Protein AF-A0A7K2MSI0-F1 (afdb_monomer)

Secondary structure (DSSP, 8-state):
-HHHHHHHHHHHHHHTTS----TTEEEEEEEEETTEEEEEEEEETTT--EEEEE-S-EEE-----GGGSSSBSS-TT--THHHHHHHHTT--EE-TT-EEEEEEEPPP--TT-SSPPBPPGGGGGT-EEEEESSTT--S-GGGS-GGGEE-HHHHH-TTTGGGS-HHHHHHHHHHHIIIII--SGGG--EEEE-HHHHHHH-HHHHHHHHHHHHHHHHHHHS--TTTSPEEEEEEEEEE--EE-B-TTSBBSSTTEEE-GGGB-SSSTTSPPTTHHHHHHHIIIIIIHHHHHHHHHHHS---

Solvent-accessible surface area (backbone atoms only — not comparable to full-atom values): 16508 Å² total; per-residue (Å²): 111,67,69,58,51,52,50,52,53,50,52,50,36,38,75,70,68,78,43,88,82,71,76,67,54,45,68,73,39,65,37,67,56,97,71,24,33,40,28,34,33,31,30,35,72,86,79,66,51,74,50,75,49,76,38,83,61,40,74,42,70,60,40,26,48,47,62,81,42,83,62,14,47,52,58,89,81,33,46,42,56,58,60,50,38,38,35,77,73,65,28,45,72,31,55,84,84,29,60,42,44,39,38,44,17,45,44,84,88,62,90,85,62,79,48,38,52,75,48,68,74,75,48,38,78,61,26,48,51,34,33,51,67,54,64,72,66,80,69,60,74,95,74,57,54,76,92,47,48,35,45,54,44,42,70,76,35,68,93,49,25,64,67,49,58,48,64,58,46,21,49,50,56,49,50,47,22,76,73,41,29,18,38,69,81,91,27,54,18,35,37,43,30,36,66,68,41,34,71,74,63,34,60,70,54,49,41,75,77,41,36,73,57,39,54,52,47,23,75,74,69,76,48,55,46,93,82,42,57,40,60,24,22,61,34,41,59,43,30,29,14,23,33,34,53,53,97,63,30,37,28,75,28,49,42,28,30,40,34,37,40,19,17,25,82,88,34,60,84,65,69,62,87,80,45,65,63,51,40,38,49,42,39,63,68,69,42,39,66,54,36,54,50,52,53,49,71,76,51,67,93,126

Foldseek 3Di:
DVVVVVVVVVVVCVVVVNDDDPPQKAFPAFDADPLATFWTWIARNPPRDIDTDGDLFAEAALAAPLLVDQEFQDDVSSHHRHLVRVVVVPWDWPDQVQFFKAFFWADDPDDPDSYIHDQDLVLLVQWQWWFFCDAPDADAPVPQDPVRICSPQCVVPVVQRSNDARVVSQVSLVVCQVVRRAYDPPSAWIFTANQRVCVVPNPVVCCVVCVVSQVVQCVVPVDRRNVGTGIGHMRTYAGLIAGEADPLQATPRQSYGYFQSNHNPDAPNGRDPPCRVVRRCCNPPPRNVVSVVVSCVVPDDD

Nearest PDB structures (foldseek):
  2bs2-assembly1_A  TM=9.056E-01  e=4.507E-20  Wolinella succinogenes
  6b58-assembly2_C  TM=8.233E-01  e=2.643E-19  Escherichia coli
  1qlb-assembly1_D  TM=8.970E-01  e=1.091E-17  Wolinella succinogenes
  6awf-assembly1_A  TM=8.359E-01  e=6.700E-18  Escherichia coli
  3cir-assembly1_A  TM=8.501E-01  e=5.841E-15  Escherichia coli

Sequence (302 aa):
QLLLGAYQALSRQIAAGNIEMHARTEMLDLIVVDGRARGIVARDLITGKIDTYFADAVVLASGGYGNVFYLSTNAMNSNATAIWRAHRRGAYFANPCFTQIHPTCIPRTGDHQSKLTLMSESLRNDGRIWVPKAKGDDRPPNKIPEDERDYYLERIYPSFGNLVPRDIASRAAKNVCDEGRGVGPGGQGVYLDFADAIERMGRKAVEAKYGNLFDMYQRITDEDPYRVPMRIYPAVHYTMGGLWVDYDLQTTIPGLFAVGEANFSDHGANRLGASALMQGLADGYFVLPATINDYLARTPHR

Mean predicted aligned error: 4.45 Å

Structure (mmCIF, N/CA/C/O backbone):
data_AF-A0A7K2MSI0-F1
#
_entry.id   AF-A0A7K2MSI0-F1
#
loop_
_atom_site.group_PDB
_atom_site.id
_atom_site.type_symbol
_atom_site.label_atom_id
_atom_site.label_alt_id
_atom_site.label_comp_id
_atom_site.label_asym_id
_atom_site.label_entity_id
_atom_site.label_seq_id
_atom_site.pdbx_PDB_ins_code
_atom_site.Cartn_x
_atom_site.Cartn_y
_atom_site.Cartn_z
_atom_site.occupancy
_atom_site.B_iso_or_equiv
_atom_site.auth_seq_id
_atom_site.auth_comp_id
_atom_site.auth_asym_id
_atom_site.auth_atom_id
_atom_site.pdbx_PDB_model_num
ATOM 1 N N . GLN A 1 1 ? 11.573 8.071 7.059 1.00 59.56 1 GLN A N 1
ATOM 2 C CA . GLN A 1 1 ? 11.464 9.224 7.982 1.00 59.56 1 GLN A CA 1
ATOM 3 C C . GLN A 1 1 ? 10.127 9.229 8.729 1.00 59.56 1 GLN A C 1
ATOM 5 O O . GLN A 1 1 ? 10.167 9.160 9.947 1.00 59.56 1 GLN A O 1
ATOM 10 N N . LEU A 1 2 ? 8.966 9.191 8.055 1.00 74.38 2 LEU A N 1
ATOM 11 C CA . LEU A 1 2 ? 7.646 9.195 8.725 1.00 74.38 2 LEU A CA 1
ATOM 12 C C . LEU A 1 2 ? 7.407 8.031 9.701 1.00 74.38 2 LEU A C 1
ATOM 14 O O . LEU A 1 2 ? 6.948 8.267 10.809 1.00 74.38 2 LEU A O 1
ATOM 18 N N . LEU A 1 3 ? 7.774 6.798 9.331 1.00 81.56 3 LEU A N 1
ATOM 19 C CA . LEU A 1 3 ? 7.638 5.635 10.220 1.00 81.56 3 LEU A CA 1
ATOM 20 C C . LEU A 1 3 ? 8.378 5.840 11.551 1.00 81.56 3 LEU A C 1
ATOM 22 O O . LEU A 1 3 ? 7.814 5.616 12.615 1.00 81.56 3 LEU A O 1
ATOM 26 N N . LEU A 1 4 ? 9.628 6.310 11.48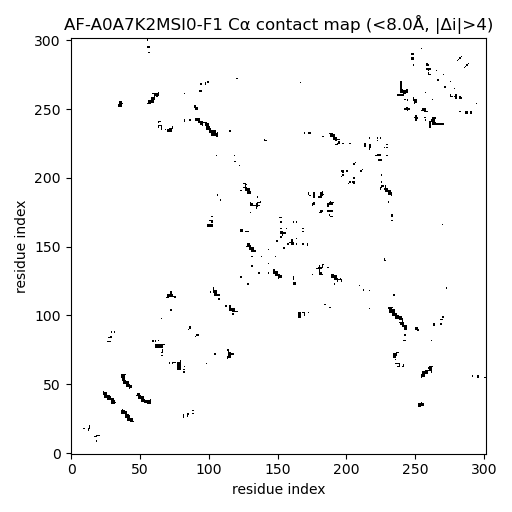6 1.00 86.50 4 LEU A N 1
ATOM 27 C CA . LEU A 1 4 ? 10.427 6.604 12.678 1.00 86.50 4 LEU A CA 1
ATOM 28 C C . LEU A 1 4 ? 9.781 7.709 13.517 1.00 86.50 4 LEU A C 1
ATOM 30 O O . LEU A 1 4 ? 9.710 7.567 14.731 1.00 86.50 4 LEU A O 1
ATOM 34 N N . GLY A 1 5 ? 9.253 8.758 12.878 1.00 89.06 5 GLY A N 1
ATOM 35 C CA . GLY A 1 5 ? 8.514 9.815 13.570 1.00 89.06 5 GLY A CA 1
ATOM 36 C C . GLY A 1 5 ? 7.263 9.296 14.289 1.00 89.06 5 GLY A C 1
ATOM 37 O O . GLY A 1 5 ? 7.043 9.636 15.448 1.00 89.06 5 GLY A O 1
ATOM 38 N N . ALA A 1 6 ? 6.485 8.419 13.645 1.00 88.00 6 ALA A N 1
ATOM 39 C CA . ALA A 1 6 ? 5.306 7.796 14.248 1.00 88.00 6 ALA A CA 1
ATOM 40 C C . ALA A 1 6 ? 5.676 6.922 15.460 1.00 88.00 6 ALA A C 1
ATOM 42 O O . ALA A 1 6 ? 5.067 7.055 16.521 1.00 88.00 6 ALA A O 1
ATOM 43 N N . TYR A 1 7 ? 6.719 6.092 15.342 1.00 91.12 7 TYR A N 1
ATOM 44 C CA . TYR A 1 7 ? 7.216 5.292 16.466 1.00 91.12 7 TYR A CA 1
ATOM 45 C C . TYR A 1 7 ? 7.736 6.160 17.610 1.00 91.12 7 TYR A C 1
ATOM 47 O O . TYR A 1 7 ? 7.403 5.900 18.759 1.00 91.12 7 TYR A O 1
ATOM 55 N N . GLN A 1 8 ? 8.503 7.211 17.317 1.00 94.44 8 GLN A N 1
ATOM 56 C CA . GLN A 1 8 ? 8.997 8.135 18.340 1.00 94.44 8 GLN A CA 1
ATOM 57 C C . GLN A 1 8 ? 7.848 8.829 19.079 1.00 94.44 8 GLN A C 1
ATOM 59 O O . GLN A 1 8 ? 7.885 8.938 20.305 1.00 94.44 8 GLN A O 1
ATOM 64 N N . ALA A 1 9 ? 6.807 9.256 18.358 1.00 92.62 9 ALA A N 1
ATOM 65 C CA . ALA A 1 9 ? 5.620 9.853 18.960 1.00 92.62 9 ALA A CA 1
ATOM 66 C C . ALA A 1 9 ? 4.868 8.855 19.857 1.00 92.62 9 ALA A C 1
ATOM 68 O O . ALA A 1 9 ? 4.537 9.204 20.991 1.00 92.62 9 ALA A O 1
ATOM 69 N N . LEU A 1 10 ? 4.663 7.616 19.394 1.00 94.31 10 LEU A N 1
ATOM 70 C CA . LEU A 1 10 ? 4.060 6.538 20.184 1.00 94.31 10 LEU A CA 1
ATOM 71 C C . LEU A 1 10 ? 4.881 6.247 21.448 1.00 94.31 10 LEU A C 1
ATOM 73 O O . LEU A 1 10 ? 4.343 6.276 22.551 1.00 94.31 10 LEU A O 1
ATOM 77 N N . SER A 1 11 ? 6.192 6.033 21.309 1.00 96.50 11 SER A N 1
ATOM 78 C CA . SER A 1 11 ? 7.093 5.766 22.435 1.00 96.50 11 SER A CA 1
ATOM 79 C C . SER A 1 11 ? 7.089 6.896 23.461 1.00 96.50 11 SER A C 1
ATOM 81 O O . SER A 1 11 ? 7.121 6.625 24.659 1.00 96.50 11 SER A O 1
ATOM 83 N N . ARG A 1 12 ? 6.987 8.157 23.021 1.00 97.31 12 ARG A N 1
ATOM 84 C CA . ARG A 1 12 ? 6.844 9.303 23.928 1.00 97.31 12 ARG A CA 1
ATOM 85 C C . ARG A 1 12 ? 5.549 9.232 24.741 1.00 97.31 12 ARG A C 1
ATOM 87 O O . ARG A 1 12 ? 5.584 9.524 25.929 1.00 97.31 12 ARG A O 1
ATOM 94 N N . GLN A 1 13 ? 4.426 8.854 24.127 1.00 97.00 13 GLN A N 1
ATOM 95 C CA . GLN A 1 13 ? 3.147 8.738 24.841 1.00 97.00 13 GLN A CA 1
ATOM 96 C C . GLN A 1 13 ? 3.108 7.539 25.793 1.00 97.00 13 GLN A C 1
ATOM 98 O O . GLN A 1 13 ? 2.538 7.651 26.875 1.00 97.00 13 GLN A O 1
ATOM 103 N N . ILE A 1 14 ? 3.771 6.434 25.435 1.00 97.75 14 ILE A N 1
ATOM 104 C CA . ILE A 1 14 ? 3.991 5.303 26.349 1.00 97.75 14 ILE A CA 1
ATOM 105 C C . ILE A 1 14 ? 4.804 5.769 27.564 1.00 97.75 14 ILE A C 1
ATOM 107 O O . ILE A 1 14 ? 4.396 5.548 28.698 1.00 97.75 14 ILE A O 1
ATOM 111 N N . ALA A 1 15 ? 5.919 6.475 27.342 1.00 97.75 15 ALA A N 1
ATOM 112 C CA . ALA A 1 15 ? 6.753 7.000 28.426 1.00 97.75 15 ALA A CA 1
ATOM 113 C C . ALA A 1 15 ? 6.013 8.015 29.318 1.00 97.75 15 ALA A C 1
ATOM 115 O O . ALA A 1 15 ? 6.306 8.109 30.506 1.00 97.75 15 ALA A O 1
ATOM 116 N N . ALA A 1 16 ? 5.049 8.754 28.762 1.00 98.19 16 ALA A N 1
ATOM 117 C CA . ALA A 1 16 ? 4.191 9.674 29.507 1.00 98.19 16 ALA A CA 1
ATOM 118 C C . ALA A 1 16 ? 3.058 8.977 30.291 1.00 98.19 16 ALA A C 1
ATOM 120 O O . ALA A 1 16 ? 2.343 9.651 31.026 1.00 98.19 16 ALA A O 1
ATOM 121 N N . GLY A 1 17 ? 2.870 7.661 30.134 1.00 97.62 17 GLY A N 1
ATOM 122 C CA . GLY A 1 17 ? 1.792 6.906 30.782 1.00 97.62 17 GLY A CA 1
ATOM 123 C C . GLY A 1 17 ? 0.415 7.065 30.127 1.00 97.62 17 GLY A C 1
ATOM 124 O O . GLY A 1 17 ? -0.570 6.578 30.667 1.00 97.62 17 GLY A O 1
ATOM 125 N N . ASN A 1 18 ? 0.335 7.711 28.960 1.00 96.75 18 ASN A N 1
ATOM 126 C CA . ASN A 1 18 ? -0.927 7.926 28.240 1.00 96.75 18 ASN A CA 1
ATOM 127 C C . ASN A 1 18 ? -1.351 6.713 27.398 1.00 96.75 18 ASN A C 1
ATOM 129 O O . ASN A 1 18 ? -2.485 6.658 26.930 1.00 96.75 18 ASN A O 1
ATOM 133 N N . ILE A 1 19 ? -0.430 5.777 27.138 1.00 96.75 19 ILE A N 1
ATOM 134 C CA . ILE A 1 19 ? -0.668 4.586 26.317 1.00 96.75 19 ILE A CA 1
ATOM 135 C C . ILE A 1 19 ? -0.107 3.359 27.027 1.00 96.75 19 ILE A C 1
ATOM 137 O O . ILE A 1 19 ? 1.096 3.274 27.274 1.00 96.75 19 ILE A O 1
ATOM 141 N N . GLU A 1 20 ? -0.970 2.374 27.254 1.00 97.00 20 GLU A N 1
ATOM 142 C CA . GLU A 1 20 ? -0.570 1.008 27.575 1.00 97.00 20 GLU A CA 1
ATOM 143 C C . GLU A 1 20 ? -0.422 0.205 26.274 1.00 97.00 20 GLU A C 1
ATOM 145 O O . GLU A 1 20 ? -1.346 0.121 25.464 1.00 97.00 20 GLU A O 1
ATOM 150 N N . MET A 1 21 ? 0.767 -0.353 26.032 1.00 96.00 21 MET A N 1
ATOM 151 C CA . MET A 1 21 ? 1.055 -1.102 24.807 1.00 96.00 21 MET A CA 1
ATOM 152 C C . MET A 1 21 ? 1.077 -2.610 25.069 1.00 96.00 21 MET A C 1
ATOM 154 O O . MET A 1 21 ? 2.006 -3.126 25.686 1.00 96.00 21 MET A O 1
ATOM 158 N N . HIS A 1 22 ? 0.132 -3.334 24.470 1.00 96.00 22 HIS A N 1
ATOM 159 C CA . HIS A 1 22 ? 0.119 -4.800 24.438 1.00 96.00 22 HIS A CA 1
ATOM 160 C C . HIS A 1 22 ? 0.763 -5.321 23.144 1.00 96.00 22 HIS A C 1
ATOM 162 O O . HIS A 1 22 ? 0.089 -5.769 22.214 1.00 96.00 22 HIS A O 1
ATOM 168 N N . ALA A 1 23 ? 2.091 -5.231 23.040 1.00 95.00 23 ALA A N 1
ATOM 169 C CA . ALA A 1 23 ? 2.807 -5.748 21.871 1.00 95.00 23 ALA A CA 1
ATOM 170 C C . ALA A 1 23 ? 2.632 -7.269 21.721 1.00 95.00 23 ALA A C 1
ATOM 172 O O . ALA A 1 23 ? 2.446 -7.979 22.702 1.00 95.00 23 ALA A O 1
ATOM 173 N N . ARG A 1 24 ? 2.735 -7.774 20.481 1.00 95.50 24 ARG A N 1
ATOM 174 C CA . ARG A 1 24 ? 2.553 -9.205 20.154 1.00 95.50 24 ARG A CA 1
ATOM 175 C C . ARG A 1 24 ? 1.200 -9.762 20.618 1.00 95.50 24 ARG A C 1
ATOM 177 O O . ARG A 1 24 ? 1.109 -10.919 21.010 1.00 95.50 24 ARG A O 1
ATOM 184 N N . THR A 1 25 ? 0.160 -8.943 20.514 1.00 96.69 25 THR A N 1
ATOM 185 C CA . THR A 1 25 ? -1.219 -9.311 20.832 1.00 96.69 25 THR A CA 1
ATOM 186 C C . THR A 1 25 ? -2.065 -9.227 19.568 1.00 96.69 25 THR A C 1
ATOM 188 O O . THR A 1 25 ? -1.976 -8.254 18.821 1.00 96.69 25 THR A O 1
ATOM 191 N N . GLU A 1 26 ? -2.870 -10.252 19.308 1.00 96.38 26 GLU A N 1
ATOM 192 C CA . GLU A 1 26 ? -3.744 -10.330 18.137 1.00 96.38 26 GLU A CA 1
ATOM 193 C C . GLU A 1 26 ? -5.213 -10.367 18.565 1.00 96.38 26 GLU A C 1
ATOM 195 O O . GLU A 1 26 ? -5.626 -11.246 19.321 1.00 96.38 26 GLU A O 1
ATOM 200 N N . MET A 1 27 ? -6.017 -9.432 18.055 1.00 97.12 27 MET A N 1
ATOM 201 C CA . MET A 1 27 ? -7.466 -9.410 18.266 1.00 97.12 27 MET A CA 1
ATOM 202 C C . MET A 1 27 ? -8.106 -10.662 17.666 1.00 97.12 27 MET A C 1
ATOM 204 O O . MET A 1 27 ? -8.043 -10.845 16.457 1.00 97.12 27 MET A O 1
ATOM 208 N N . LEU A 1 28 ? -8.778 -11.481 18.471 1.00 97.62 28 LEU A N 1
ATOM 209 C CA . LEU A 1 28 ? -9.534 -12.658 18.040 1.00 97.62 28 LEU A CA 1
ATOM 210 C C . LEU A 1 28 ? -10.996 -12.354 17.710 1.00 97.62 28 LEU A C 1
ATOM 212 O O . LEU A 1 28 ? -11.568 -13.034 16.856 1.00 97.62 28 LEU A O 1
ATOM 216 N N . ASP A 1 29 ? -11.597 -11.365 18.371 1.00 98.12 29 ASP A N 1
ATOM 217 C CA . ASP A 1 29 ? -12.993 -10.988 18.144 1.00 98.12 29 ASP A CA 1
ATOM 218 C C . ASP A 1 29 ? -13.328 -9.602 18.710 1.00 98.12 29 ASP A C 1
ATOM 220 O O . ASP A 1 29 ? -12.616 -9.086 19.574 1.00 98.12 29 ASP A O 1
ATOM 224 N N . LEU A 1 30 ? -14.435 -9.027 18.239 1.00 98.56 30 LEU A N 1
ATOM 225 C CA . LEU A 1 30 ? -15.035 -7.811 18.782 1.00 98.56 30 LEU A CA 1
ATOM 226 C C . LEU A 1 30 ? -16.136 -8.189 19.780 1.00 98.56 30 LEU A C 1
ATOM 228 O O . LEU A 1 30 ? -17.019 -8.992 19.475 1.00 98.56 30 LEU A O 1
ATOM 232 N N . ILE A 1 31 ? -16.111 -7.571 20.958 1.00 98.38 31 ILE A N 1
ATOM 233 C CA . ILE A 1 31 ? -17.163 -7.720 21.963 1.00 98.38 31 ILE A CA 1
ATOM 234 C C . ILE A 1 31 ? -18.267 -6.714 21.640 1.00 98.38 31 ILE A C 1
ATOM 236 O O . ILE A 1 31 ? -18.036 -5.505 21.674 1.00 98.38 31 ILE A O 1
ATOM 240 N N . VAL A 1 32 ? -19.467 -7.218 21.347 1.00 97.88 32 VAL A N 1
ATOM 241 C CA . VAL A 1 32 ? -20.663 -6.408 21.089 1.00 97.88 32 VAL A CA 1
ATOM 242 C C . VAL A 1 32 ? -21.726 -6.751 22.129 1.00 97.88 32 VAL A C 1
ATOM 244 O O . VAL A 1 32 ? -22.100 -7.915 22.259 1.00 97.88 32 VAL A O 1
ATOM 247 N N . VAL A 1 33 ? -22.205 -5.746 22.860 1.00 96.12 33 VAL A N 1
ATOM 248 C CA . VAL A 1 33 ? -23.253 -5.866 23.888 1.00 96.12 33 VAL A CA 1
ATOM 249 C C . VAL A 1 33 ? -24.334 -4.846 23.566 1.00 96.12 33 VAL A C 1
ATOM 251 O O . VAL A 1 33 ? -24.016 -3.688 23.304 1.00 96.12 33 VAL A O 1
ATOM 254 N N . ASP A 1 34 ? -25.593 -5.283 23.516 1.00 94.50 34 ASP A N 1
ATOM 255 C CA . ASP A 1 34 ? -26.745 -4.441 23.156 1.00 94.50 34 ASP A CA 1
ATOM 256 C C . ASP A 1 34 ? -26.534 -3.643 21.853 1.00 94.50 34 ASP A C 1
ATOM 258 O O . ASP A 1 34 ? -26.902 -2.477 21.728 1.00 94.50 34 ASP A O 1
ATOM 262 N N . GLY A 1 35 ? -25.880 -4.278 20.872 1.00 95.12 35 GLY A N 1
ATOM 263 C CA . GLY A 1 35 ? -25.570 -3.682 19.569 1.00 95.12 35 GLY A CA 1
ATOM 264 C C . GLY A 1 35 ? -24.404 -2.685 19.561 1.00 95.12 35 GLY A C 1
ATOM 265 O O . GLY A 1 35 ? -24.112 -2.125 18.510 1.00 95.12 35 GLY A O 1
ATOM 266 N N . ARG A 1 36 ? -23.713 -2.474 20.686 1.00 96.62 36 ARG A N 1
ATOM 267 C CA . ARG A 1 36 ? -22.591 -1.534 20.829 1.00 96.62 36 ARG A CA 1
ATOM 268 C C . ARG A 1 36 ? -21.271 -2.267 21.040 1.00 96.62 36 ARG A C 1
ATOM 270 O O . ARG A 1 36 ? -21.218 -3.255 21.771 1.00 96.62 36 ARG A O 1
ATOM 277 N N . ALA A 1 37 ? -20.191 -1.767 20.450 1.00 98.00 37 ALA A N 1
ATOM 278 C CA . ALA A 1 37 ? -18.855 -2.283 20.725 1.00 98.00 37 ALA A CA 1
ATOM 279 C C . ALA A 1 37 ? -18.419 -1.929 22.155 1.00 98.00 37 ALA A C 1
ATOM 281 O O . ALA A 1 37 ? -18.517 -0.777 22.575 1.00 98.00 37 ALA A O 1
ATOM 282 N N . ARG A 1 38 ? -17.950 -2.929 22.907 1.00 97.12 38 ARG A N 1
ATOM 283 C CA . ARG A 1 38 ? -17.548 -2.784 24.321 1.00 97.12 38 ARG A CA 1
ATOM 284 C C . ARG A 1 38 ? -16.168 -3.349 24.631 1.00 97.12 38 ARG A C 1
ATOM 286 O O . ARG A 1 38 ? -15.806 -3.484 25.795 1.00 97.12 38 ARG A O 1
ATOM 293 N N . GLY A 1 39 ? -15.395 -3.697 23.607 1.00 98.12 39 GLY A N 1
ATOM 294 C CA . GLY A 1 39 ? -14.053 -4.229 23.787 1.00 98.12 39 GLY A CA 1
ATOM 295 C C . GLY A 1 39 ? -13.663 -5.262 22.746 1.00 98.12 39 GLY A C 1
ATOM 296 O O . GLY A 1 39 ? -14.340 -5.442 21.733 1.00 98.12 39 GLY A O 1
ATOM 297 N N . ILE A 1 40 ? -12.576 -5.971 23.026 1.00 98.56 40 ILE A N 1
ATOM 298 C CA . ILE A 1 40 ? -12.046 -7.037 22.177 1.00 98.56 40 ILE A CA 1
ATOM 299 C C . ILE A 1 40 ? -11.681 -8.272 22.996 1.00 98.56 40 ILE A C 1
ATOM 301 O O . ILE A 1 40 ? -11.311 -8.184 24.167 1.00 98.56 40 ILE A O 1
ATOM 305 N N . VAL A 1 41 ? -11.733 -9.428 22.343 1.00 98.56 41 VAL A N 1
ATOM 306 C CA . VAL A 1 41 ? -11.027 -10.635 22.786 1.00 98.56 41 VAL A CA 1
ATOM 307 C C . VAL A 1 41 ? -9.694 -10.654 22.057 1.00 98.56 41 VAL A C 1
ATOM 309 O O . VAL A 1 41 ? -9.676 -10.468 20.838 1.00 98.56 41 VAL A O 1
ATOM 312 N N . ALA A 1 42 ? -8.585 -10.889 22.751 1.00 98.19 42 ALA A N 1
ATOM 313 C CA . ALA A 1 42 ? -7.271 -10.929 22.121 1.00 98.19 42 ALA A CA 1
ATOM 314 C C . ALA A 1 42 ? -6.385 -12.046 22.676 1.00 98.19 42 ALA A C 1
ATOM 316 O O . ALA A 1 42 ? -6.608 -12.556 23.773 1.00 98.19 42 ALA A O 1
ATOM 317 N N . ARG A 1 43 ? -5.396 -12.444 21.876 1.00 98.12 43 ARG A N 1
ATOM 318 C CA . ARG A 1 43 ? -4.446 -13.511 22.181 1.00 98.12 43 ARG A CA 1
ATOM 319 C C . ARG A 1 43 ? -3.030 -12.970 22.224 1.00 98.12 43 ARG A C 1
ATOM 321 O O . ARG A 1 43 ? -2.579 -12.363 21.253 1.00 98.12 43 ARG A O 1
ATOM 328 N N . ASP A 1 44 ? -2.319 -13.281 23.296 1.00 98.06 44 ASP A N 1
ATOM 329 C CA . ASP A 1 44 ? -0.873 -13.109 23.379 1.00 98.06 44 ASP A CA 1
ATOM 330 C C . ASP A 1 44 ? -0.184 -14.140 22.466 1.00 98.06 44 ASP A C 1
ATOM 332 O O . ASP A 1 44 ? -0.380 -15.351 22.598 1.00 98.06 44 ASP A O 1
ATOM 336 N N . LEU A 1 45 ? 0.610 -13.668 21.505 1.00 96.69 45 LEU A N 1
ATOM 337 C CA . LEU A 1 45 ? 1.260 -14.510 20.498 1.00 96.69 45 LEU A CA 1
ATOM 338 C C . LEU A 1 45 ? 2.495 -15.261 21.020 1.00 96.69 45 LEU A C 1
ATOM 340 O O . LEU A 1 45 ? 3.017 -16.121 20.315 1.00 96.69 45 LEU A O 1
ATOM 344 N N . ILE A 1 46 ? 2.981 -14.935 22.218 1.00 97.56 46 ILE A N 1
ATOM 345 C CA . ILE A 1 46 ? 4.092 -15.622 22.883 1.00 97.56 46 ILE A CA 1
ATOM 346 C C . ILE A 1 46 ? 3.568 -16.717 23.809 1.00 97.56 46 ILE A C 1
ATOM 348 O O . ILE A 1 46 ? 4.047 -17.846 23.749 1.00 97.56 46 ILE A O 1
ATOM 352 N N . THR A 1 47 ? 2.597 -16.396 24.664 1.00 97.88 47 THR A N 1
ATOM 353 C CA . THR A 1 47 ? 2.092 -17.325 25.689 1.00 97.88 47 THR A CA 1
ATOM 354 C C . THR A 1 47 ? 0.881 -18.131 25.227 1.00 97.88 47 THR A C 1
ATOM 356 O O . THR A 1 47 ? 0.578 -19.172 25.804 1.00 97.88 47 THR A O 1
ATOM 359 N N . GLY A 1 48 ? 0.164 -17.656 24.204 1.00 97.94 48 GLY A N 1
ATOM 360 C CA . GLY A 1 48 ? -1.106 -18.226 23.759 1.00 97.94 48 GLY A CA 1
ATOM 361 C C . GLY A 1 48 ? -2.294 -17.879 24.660 1.00 97.94 48 GLY A C 1
ATOM 362 O O . GLY A 1 48 ? -3.414 -18.285 24.345 1.00 97.94 48 GLY A O 1
ATOM 363 N N . LYS A 1 49 ? -2.081 -17.132 25.754 1.00 98.31 49 LYS A N 1
ATOM 364 C CA . LYS A 1 49 ? -3.147 -16.708 26.667 1.00 98.31 49 LYS A CA 1
ATOM 365 C C . LYS A 1 49 ? -4.173 -15.860 25.915 1.00 98.31 49 LYS A C 1
ATOM 367 O O . LYS A 1 49 ? -3.809 -14.999 25.115 1.00 98.31 49 LYS A O 1
ATOM 372 N N . ILE A 1 50 ? -5.450 -16.118 26.184 1.00 98.56 50 ILE A N 1
ATOM 373 C CA . ILE A 1 50 ? -6.573 -15.345 25.654 1.00 98.56 50 ILE A CA 1
ATOM 374 C C . ILE A 1 50 ? -7.146 -14.506 26.792 1.00 98.56 50 ILE A C 1
ATOM 376 O O . ILE A 1 50 ? -7.479 -15.053 27.841 1.00 98.56 50 ILE A O 1
ATOM 380 N N . ASP A 1 51 ? -7.276 -13.205 26.557 1.00 97.81 51 ASP A N 1
ATOM 381 C CA . ASP A 1 51 ? -7.824 -12.232 27.500 1.00 97.81 51 ASP A CA 1
ATOM 382 C C . ASP A 1 51 ? -8.864 -11.333 26.815 1.00 97.81 51 ASP A C 1
ATOM 384 O O . ASP A 1 51 ? -8.975 -11.267 25.585 1.00 97.81 51 ASP A O 1
ATOM 388 N N . THR A 1 52 ? -9.640 -10.628 27.635 1.00 98.12 52 THR A N 1
ATOM 389 C CA . THR A 1 52 ? -10.629 -9.639 27.198 1.00 98.12 52 THR A CA 1
ATOM 390 C C . THR A 1 52 ? -10.217 -8.244 27.634 1.00 98.12 52 THR A C 1
ATOM 392 O O . THR A 1 52 ? -9.872 -8.038 28.796 1.00 98.12 52 THR A O 1
ATOM 395 N N . TYR A 1 53 ? -10.343 -7.284 26.725 1.00 97.50 53 TYR A N 1
ATOM 396 C CA . TYR A 1 53 ? -10.065 -5.873 26.971 1.00 97.50 53 TYR A CA 1
ATOM 397 C C . TYR A 1 53 ? -11.353 -5.090 26.762 1.00 97.50 53 TYR A C 1
ATOM 399 O O . TYR A 1 53 ? -11.822 -4.980 25.629 1.00 97.50 53 TYR A O 1
ATOM 407 N N . PHE A 1 54 ? -11.940 -4.586 27.846 1.00 97.44 54 PHE A N 1
ATOM 408 C CA . PHE A 1 54 ? -13.156 -3.777 27.792 1.00 97.44 54 PHE A CA 1
ATOM 409 C C . PHE A 1 54 ? -12.822 -2.306 27.562 1.00 97.44 54 PHE A C 1
ATOM 411 O O . PHE A 1 54 ? -11.828 -1.803 28.082 1.00 97.44 54 PHE A O 1
ATOM 418 N N . ALA A 1 55 ? -13.656 -1.625 26.781 1.00 96.12 55 ALA A N 1
ATOM 419 C CA . ALA A 1 55 ? -13.487 -0.213 26.466 1.00 96.12 55 ALA A CA 1
ATOM 420 C C . ALA A 1 55 ? -14.830 0.442 26.126 1.00 96.12 55 ALA A C 1
ATOM 422 O O . ALA A 1 55 ? -15.752 -0.213 25.632 1.00 96.12 55 ALA A O 1
ATOM 423 N N . ASP A 1 56 ? -14.927 1.753 26.343 1.00 95.69 56 ASP A N 1
ATOM 424 C CA . ASP A 1 56 ? -16.103 2.533 25.943 1.00 95.69 56 ASP A CA 1
ATOM 425 C C . ASP A 1 56 ? -16.137 2.843 24.449 1.00 95.69 56 ASP A C 1
ATOM 427 O O . ASP A 1 56 ? -17.219 2.959 23.873 1.00 95.69 56 ASP A O 1
ATOM 431 N N . ALA A 1 57 ? -14.961 2.904 23.822 1.00 97.12 57 ALA A N 1
ATOM 432 C CA . ALA A 1 57 ? -14.785 3.000 22.383 1.00 97.12 57 ALA A CA 1
ATOM 433 C C . ALA A 1 57 ? -13.669 2.052 21.923 1.00 97.12 57 ALA A C 1
ATOM 435 O O . ALA A 1 57 ? -12.642 1.907 22.586 1.00 97.12 57 ALA A O 1
ATOM 436 N N . VAL A 1 58 ? -13.863 1.422 20.766 1.00 98.38 58 VAL A N 1
ATOM 437 C CA . VAL A 1 58 ? -12.872 0.572 20.096 1.00 98.38 58 VAL A CA 1
ATOM 438 C C . VAL A 1 58 ? -12.502 1.232 18.775 1.00 98.38 58 VAL A C 1
ATOM 440 O O . VAL A 1 58 ? -13.383 1.568 17.992 1.00 98.38 58 VAL A O 1
ATOM 443 N N . VAL A 1 59 ? -11.207 1.389 18.502 1.00 98.50 59 VAL A N 1
ATOM 444 C CA . VAL A 1 59 ? -10.706 1.954 17.240 1.00 98.50 59 VAL A CA 1
ATOM 445 C C . VAL A 1 59 ? -9.886 0.900 16.505 1.00 98.50 59 VAL A C 1
ATOM 447 O O . VAL A 1 59 ? -8.895 0.397 17.033 1.00 98.50 59 VAL A O 1
ATOM 450 N N . LEU A 1 60 ? -10.269 0.580 15.270 1.00 98.19 60 LEU A N 1
ATOM 451 C CA . LEU A 1 60 ? -9.515 -0.315 14.398 1.00 98.19 60 LEU A CA 1
ATOM 452 C C . LEU A 1 60 ? -8.634 0.487 13.437 1.00 98.19 60 LEU A C 1
ATOM 454 O O . LEU A 1 60 ? -9.115 1.107 12.495 1.00 98.19 60 LEU A O 1
ATOM 458 N N . ALA A 1 61 ? -7.324 0.415 13.662 1.00 96.56 61 ALA A N 1
ATOM 459 C CA . ALA A 1 61 ? -6.279 0.956 12.789 1.00 96.56 61 ALA A CA 1
ATOM 460 C C . ALA A 1 61 ? -5.400 -0.179 12.221 1.00 96.56 61 ALA A C 1
ATOM 462 O O . ALA A 1 61 ? -4.177 -0.073 12.149 1.00 96.56 61 ALA A O 1
ATOM 463 N N . SER A 1 62 ? -6.014 -1.320 11.890 1.00 95.69 62 SER A N 1
ATOM 464 C CA . SER A 1 62 ? -5.315 -2.582 11.589 1.00 95.69 62 SER A CA 1
ATOM 465 C C . SER A 1 62 ? -4.691 -2.659 10.192 1.00 95.69 62 SER A C 1
ATOM 467 O O . SER A 1 62 ? -4.058 -3.659 9.859 1.00 95.69 62 SER A O 1
ATOM 469 N N . GLY A 1 63 ? -4.886 -1.629 9.368 1.00 95.12 63 GLY A N 1
ATOM 470 C CA . GLY A 1 63 ? -4.577 -1.669 7.945 1.00 95.12 63 GLY A CA 1
ATOM 471 C C . GLY A 1 63 ? -5.611 -2.454 7.132 1.00 95.12 63 GLY A C 1
ATOM 472 O O . GLY A 1 63 ? -6.645 -2.883 7.652 1.00 95.12 63 GLY A O 1
ATOM 473 N N . GLY A 1 64 ? -5.307 -2.601 5.844 1.00 93.75 64 GLY A N 1
ATOM 474 C CA . GLY A 1 64 ? -6.187 -3.205 4.851 1.00 93.75 64 GLY A CA 1
ATOM 475 C C . GLY A 1 64 ? -6.119 -4.726 4.742 1.00 93.75 64 GLY A C 1
ATOM 476 O O . GLY A 1 64 ? -5.520 -5.430 5.555 1.00 93.75 64 GLY A O 1
ATOM 477 N N . TYR A 1 65 ? -6.700 -5.239 3.660 1.00 94.25 65 TYR A N 1
ATOM 478 C CA . TYR A 1 65 ? -6.798 -6.675 3.366 1.00 94.25 65 TYR A CA 1
ATOM 479 C C . TYR A 1 65 ? -5.936 -7.124 2.178 1.00 94.25 65 TYR A C 1
ATOM 481 O O . TYR A 1 65 ? -6.219 -8.141 1.556 1.00 94.25 65 TYR A O 1
ATOM 489 N N . GLY A 1 66 ? -4.848 -6.414 1.863 1.00 92.56 66 GLY A N 1
ATOM 490 C CA . GLY A 1 66 ? -3.993 -6.728 0.707 1.00 92.56 66 GLY A CA 1
ATOM 491 C C . GLY A 1 66 ? -3.391 -8.145 0.701 1.00 92.56 66 GLY A C 1
ATOM 492 O O . GLY A 1 66 ? -3.101 -8.677 -0.367 1.00 92.56 66 GLY A O 1
ATOM 493 N N . ASN A 1 67 ? -3.256 -8.798 1.860 1.00 90.50 67 ASN A N 1
ATOM 494 C CA . ASN A 1 67 ? -2.723 -10.165 1.965 1.00 90.50 67 ASN A CA 1
ATOM 495 C C . ASN A 1 67 ? -3.725 -11.279 1.635 1.00 90.50 67 ASN A C 1
ATOM 497 O O . ASN A 1 67 ? -3.367 -12.450 1.716 1.00 90.50 67 ASN A O 1
ATOM 501 N N . VAL A 1 68 ? -4.966 -10.956 1.253 1.00 91.56 68 VAL A N 1
ATOM 502 C CA . VAL A 1 68 ? -5.854 -11.965 0.641 1.00 91.56 68 VAL A CA 1
ATOM 503 C C . VAL A 1 68 ? -5.356 -12.387 -0.746 1.00 91.56 68 VAL A C 1
ATOM 505 O O . VAL A 1 68 ? -5.732 -13.444 -1.244 1.00 91.56 68 VAL A O 1
ATOM 508 N N . PHE A 1 69 ? -4.490 -11.577 -1.362 1.00 90.75 69 PHE A N 1
ATOM 509 C CA . PHE A 1 69 ? -3.799 -11.905 -2.601 1.00 90.75 69 PHE A CA 1
ATOM 510 C C . PHE A 1 69 ? -2.493 -12.633 -2.292 1.00 90.75 69 PHE A C 1
ATOM 512 O O . PHE A 1 69 ? -1.737 -12.210 -1.420 1.00 90.75 69 PHE A O 1
ATOM 519 N N . TYR A 1 70 ? -2.212 -13.695 -3.053 1.00 86.06 70 TYR A N 1
ATOM 520 C CA . TYR A 1 70 ? -1.027 -14.537 -2.856 1.00 86.06 70 TYR A CA 1
ATOM 521 C C . TYR A 1 70 ? 0.287 -13.740 -2.876 1.00 86.06 70 TYR A C 1
ATOM 523 O O . TYR A 1 70 ? 1.140 -13.943 -2.019 1.00 86.06 70 TYR A O 1
ATOM 531 N N . LEU A 1 71 ? 0.429 -12.803 -3.822 1.00 87.94 71 LEU A N 1
ATOM 532 C CA . LEU A 1 71 ? 1.560 -11.880 -3.894 1.00 87.94 71 LEU A CA 1
ATOM 533 C C . LEU A 1 71 ? 1.062 -10.435 -3.888 1.00 87.94 71 LEU A C 1
ATOM 535 O O . LEU A 1 71 ? 0.360 -9.992 -4.799 1.00 87.94 71 LEU A O 1
ATOM 539 N N . SER A 1 72 ? 1.471 -9.694 -2.864 1.00 92.69 72 SER A N 1
ATOM 540 C CA . SER A 1 72 ? 1.232 -8.259 -2.726 1.00 92.69 72 SER A CA 1
ATOM 541 C C . SER A 1 72 ? 2.503 -7.559 -2.247 1.00 92.69 72 SER A C 1
ATOM 543 O O . SER A 1 72 ? 3.501 -8.195 -1.894 1.00 92.69 72 SER A O 1
ATOM 545 N N . THR A 1 73 ? 2.484 -6.229 -2.223 1.00 93.81 73 THR A N 1
ATOM 546 C CA . THR A 1 73 ? 3.579 -5.445 -1.632 1.00 93.81 73 THR A CA 1
ATOM 547 C C . THR A 1 73 ? 3.492 -5.326 -0.112 1.00 93.81 73 THR A C 1
ATOM 549 O O . THR A 1 73 ? 4.400 -4.768 0.517 1.00 93.81 73 THR A O 1
ATOM 552 N N . ASN A 1 74 ? 2.408 -5.813 0.492 1.00 92.75 74 ASN A N 1
ATOM 553 C CA . ASN A 1 74 ? 2.102 -5.578 1.894 1.00 92.75 74 ASN A CA 1
ATOM 554 C C . ASN A 1 74 ? 3.047 -6.402 2.785 1.00 92.75 74 ASN A C 1
ATOM 556 O O . ASN A 1 74 ? 3.814 -7.257 2.330 1.00 92.75 74 ASN A O 1
ATOM 560 N N . ALA A 1 75 ? 3.123 -6.059 4.068 1.00 89.94 75 ALA A N 1
ATOM 561 C CA . ALA A 1 75 ? 3.840 -6.898 5.024 1.00 89.94 75 ALA A CA 1
ATOM 562 C C . ALA A 1 75 ? 2.977 -8.121 5.342 1.00 89.94 75 ALA A C 1
ATOM 564 O O . ALA A 1 75 ? 1.763 -7.981 5.404 1.00 89.94 75 ALA A O 1
ATOM 565 N N . MET A 1 76 ? 3.563 -9.287 5.631 1.00 87.06 76 MET A N 1
ATOM 566 C CA . MET A 1 76 ? 2.785 -10.506 5.939 1.00 87.06 76 MET A CA 1
ATOM 567 C C . MET A 1 76 ? 1.808 -10.335 7.111 1.00 87.06 76 MET A C 1
ATOM 569 O O . MET A 1 76 ? 0.743 -10.947 7.134 1.00 87.06 76 MET A O 1
ATOM 573 N N . ASN A 1 77 ? 2.134 -9.440 8.045 1.00 87.19 77 ASN A N 1
ATOM 574 C CA . ASN A 1 77 ? 1.288 -9.133 9.196 1.00 87.19 77 ASN A CA 1
ATOM 575 C C . ASN A 1 77 ? 0.186 -8.101 8.906 1.00 87.19 77 ASN A C 1
ATOM 577 O O . ASN A 1 77 ? -0.615 -7.838 9.796 1.00 87.19 77 ASN A O 1
ATOM 581 N N . SER A 1 78 ? 0.100 -7.540 7.693 1.00 88.06 78 SER A N 1
ATOM 582 C CA . SER A 1 78 ? -1.063 -6.771 7.216 1.00 88.06 78 SER A CA 1
ATOM 583 C C . SER A 1 78 ? -2.239 -7.721 6.962 1.00 88.06 78 SER A C 1
ATOM 585 O O . SER A 1 78 ? -2.660 -7.946 5.826 1.00 88.06 78 SER A O 1
ATOM 587 N N . ASN A 1 79 ? -2.687 -8.384 8.027 1.00 82.19 79 ASN A N 1
ATOM 588 C CA . ASN A 1 79 ? -3.685 -9.428 7.963 1.00 82.19 79 ASN A CA 1
ATOM 589 C C . ASN A 1 79 ? -5.085 -8.807 8.088 1.00 82.19 79 ASN A C 1
ATOM 591 O O . ASN A 1 79 ? -5.348 -7.961 8.937 1.00 82.19 79 ASN A O 1
ATOM 595 N N . ALA A 1 80 ? -6.000 -9.235 7.220 1.00 92.00 80 ALA A N 1
ATOM 596 C CA . ALA A 1 80 ? -7.352 -8.681 7.107 1.00 92.00 80 ALA A CA 1
ATOM 597 C C . ALA A 1 80 ? -8.252 -8.976 8.325 1.00 92.00 80 ALA A C 1
ATOM 599 O O . ALA A 1 80 ? -9.450 -8.693 8.313 1.00 92.00 80 ALA A O 1
ATOM 600 N N . THR A 1 81 ? -7.724 -9.649 9.348 1.00 94.25 81 THR A N 1
ATOM 601 C CA . THR A 1 81 ? -8.554 -10.405 10.283 1.00 94.25 81 THR A CA 1
ATOM 602 C C . THR A 1 81 ? -9.356 -9.508 11.212 1.00 94.25 81 THR A C 1
ATOM 604 O O . THR A 1 81 ? -10.519 -9.813 11.451 1.00 94.25 81 THR A O 1
ATOM 607 N N . ALA A 1 82 ? -8.797 -8.393 11.689 1.00 96.44 82 ALA A N 1
ATOM 608 C CA . ALA A 1 82 ? -9.491 -7.486 12.604 1.00 96.44 82 ALA A CA 1
ATOM 609 C C . ALA A 1 82 ? -10.735 -6.855 11.955 1.00 96.44 82 ALA A C 1
ATOM 611 O O . ALA A 1 82 ? -11.842 -6.995 12.477 1.00 96.44 82 ALA A O 1
ATOM 612 N N . ILE A 1 83 ? -10.578 -6.250 10.771 1.00 96.88 83 ILE A N 1
ATOM 613 C CA . ILE A 1 83 ? -11.701 -5.674 10.013 1.00 96.88 83 ILE A CA 1
ATOM 614 C C . ILE A 1 83 ? -12.709 -6.740 9.573 1.00 96.88 83 ILE A C 1
ATOM 616 O O . ILE A 1 83 ? -13.915 -6.512 9.630 1.00 96.88 83 ILE A O 1
ATOM 620 N N . TRP A 1 84 ? -12.247 -7.940 9.210 1.00 96.81 84 TRP A N 1
ATOM 621 C CA . TRP A 1 84 ? -13.144 -9.037 8.850 1.00 96.81 84 TRP A CA 1
ATOM 622 C C . TRP A 1 84 ? -13.946 -9.555 10.051 1.00 96.81 84 TRP A C 1
ATOM 624 O O . TRP A 1 84 ? -15.140 -9.823 9.938 1.00 96.81 84 TRP A O 1
ATOM 634 N N . ARG A 1 85 ? -13.320 -9.668 11.227 1.00 97.56 85 ARG A N 1
ATOM 635 C CA . ARG A 1 85 ? -13.985 -10.053 12.482 1.00 97.56 85 ARG A CA 1
ATOM 636 C C . ARG A 1 85 ? -15.037 -9.023 12.884 1.00 97.56 85 ARG A C 1
ATOM 638 O O . ARG A 1 85 ? -16.154 -9.412 13.208 1.00 97.56 85 ARG A 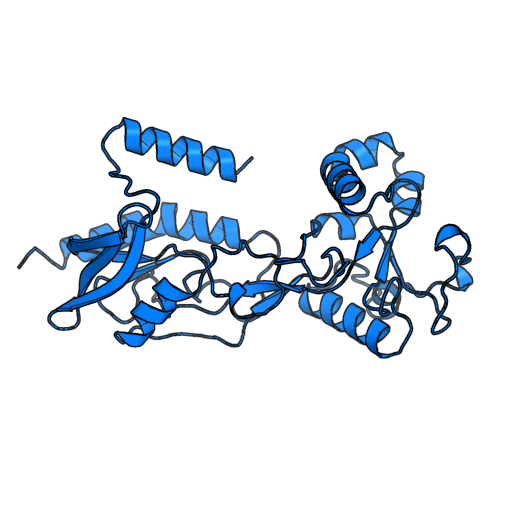O 1
ATOM 645 N N . ALA A 1 86 ? -14.726 -7.732 12.778 1.00 98.25 86 ALA A N 1
ATOM 646 C CA . ALA A 1 86 ? -15.707 -6.669 12.984 1.00 98.25 86 ALA A CA 1
ATOM 647 C C . ALA A 1 86 ? -16.886 -6.775 12.004 1.00 98.25 86 ALA A C 1
ATOM 649 O O . ALA A 1 86 ? -18.042 -6.702 12.424 1.00 98.25 86 ALA A O 1
ATOM 650 N N . HIS A 1 87 ? -16.617 -7.043 10.721 1.00 98.00 87 HIS A N 1
ATOM 651 C CA . HIS A 1 87 ? -17.673 -7.270 9.734 1.00 98.00 87 HIS A CA 1
ATOM 652 C C . HIS A 1 87 ? -18.572 -8.458 10.099 1.00 98.00 87 HIS A C 1
ATOM 654 O O . HIS A 1 87 ? -19.798 -8.348 10.086 1.00 98.00 87 HIS A O 1
ATOM 660 N N . ARG A 1 88 ? -17.981 -9.575 10.542 1.00 97.69 88 ARG A N 1
ATOM 661 C CA . ARG A 1 88 ? -18.728 -10.744 11.043 1.00 97.69 88 ARG A CA 1
ATOM 662 C C . ARG A 1 88 ? -19.586 -10.451 12.278 1.00 97.69 88 ARG A C 1
ATOM 664 O O . ARG A 1 88 ? -20.482 -11.237 12.577 1.00 97.69 88 ARG A O 1
ATOM 671 N N . ARG A 1 89 ? -19.322 -9.352 12.989 1.00 97.94 89 ARG A N 1
ATOM 672 C CA . ARG A 1 89 ? -20.118 -8.863 14.123 1.00 97.94 89 ARG A CA 1
ATOM 673 C C . ARG A 1 89 ? -21.176 -7.829 13.730 1.00 97.94 89 ARG A C 1
ATOM 675 O O . ARG A 1 89 ? -21.864 -7.325 14.608 1.00 97.94 89 ARG A O 1
ATOM 682 N N . GLY A 1 90 ? -21.353 -7.566 12.434 1.00 97.50 90 GLY A N 1
ATOM 683 C CA . GLY A 1 90 ? -22.408 -6.700 11.903 1.00 97.50 90 GLY A CA 1
ATOM 684 C C . GLY A 1 90 ? -21.924 -5.341 11.396 1.00 97.50 90 GLY A C 1
ATOM 685 O O . GLY A 1 90 ? -22.739 -4.571 10.889 1.00 97.50 90 GLY A O 1
ATOM 686 N N . ALA A 1 91 ? -20.623 -5.037 11.483 1.00 98.44 91 ALA A N 1
ATOM 687 C CA . ALA A 1 91 ? -20.086 -3.824 10.874 1.00 98.44 91 ALA A CA 1
ATOM 688 C C . ALA A 1 91 ? -20.189 -3.938 9.348 1.00 98.44 91 ALA A C 1
ATOM 690 O O . ALA A 1 91 ? -19.848 -4.971 8.770 1.00 98.44 91 ALA A O 1
ATOM 691 N N . TYR A 1 92 ? -20.666 -2.907 8.663 1.00 98.50 92 TYR A N 1
ATOM 692 C CA . TYR A 1 92 ? -20.745 -2.959 7.206 1.00 98.50 92 TYR A CA 1
ATOM 693 C C . TYR A 1 92 ? -19.348 -2.897 6.587 1.00 98.50 92 TYR A C 1
ATOM 695 O O . TYR A 1 92 ? -18.417 -2.327 7.154 1.00 98.50 92 TYR A O 1
ATOM 703 N N . PHE A 1 93 ? -19.206 -3.508 5.415 1.00 97.81 93 PHE A N 1
ATOM 704 C CA . PHE A 1 93 ? -17.973 -3.504 4.639 1.00 97.81 93 PHE A CA 1
ATOM 705 C C . PHE A 1 93 ? -18.268 -2.899 3.274 1.00 97.81 93 PHE A C 1
ATOM 707 O O . PHE A 1 93 ? -19.226 -3.297 2.610 1.00 97.81 93 PHE A O 1
ATOM 714 N N . ALA A 1 94 ? -17.462 -1.931 2.862 1.00 97.81 94 ALA A N 1
ATOM 715 C CA . ALA A 1 94 ? -17.680 -1.173 1.644 1.00 97.81 94 ALA A CA 1
ATOM 716 C C . ALA A 1 94 ? -16.535 -1.390 0.654 1.00 97.81 94 ALA A C 1
ATOM 718 O O . ALA A 1 94 ? -15.367 -1.504 1.026 1.00 97.81 94 ALA A O 1
ATOM 719 N N . ASN A 1 95 ? -16.897 -1.440 -0.629 1.00 96.44 95 ASN A N 1
ATOM 720 C CA . ASN A 1 95 ? -15.975 -1.508 -1.762 1.00 96.44 95 ASN A CA 1
ATOM 721 C C . ASN A 1 95 ? -14.895 -2.615 -1.689 1.00 96.44 95 ASN A C 1
ATOM 723 O O . ASN A 1 95 ? -13.743 -2.349 -2.036 1.00 96.44 95 ASN A O 1
ATOM 727 N N . PRO A 1 96 ? -15.212 -3.871 -1.301 1.00 94.38 96 PRO A N 1
ATOM 728 C CA . PRO A 1 96 ? -14.203 -4.930 -1.151 1.00 94.38 96 PRO A CA 1
ATOM 729 C C . PRO A 1 96 ? -13.450 -5.272 -2.450 1.00 94.38 96 PRO A C 1
ATOM 731 O O . PRO A 1 96 ? -12.380 -5.872 -2.412 1.00 94.38 96 PRO A O 1
ATOM 734 N N . CYS A 1 97 ? -14.004 -4.909 -3.610 1.00 94.06 97 CYS A N 1
ATOM 735 C CA . CYS A 1 97 ? -13.378 -5.103 -4.917 1.00 94.06 97 CYS A CA 1
ATOM 736 C C . CYS A 1 97 ? -12.409 -3.976 -5.318 1.00 94.06 97 CYS A C 1
ATOM 738 O O . CYS A 1 97 ? -11.710 -4.104 -6.323 1.00 94.06 97 CYS A O 1
ATOM 740 N N . PHE A 1 98 ? -12.352 -2.870 -4.570 1.00 94.81 98 PHE A N 1
ATOM 741 C CA . PHE A 1 98 ? -11.486 -1.737 -4.886 1.00 94.81 98 PHE A CA 1
ATOM 742 C C . PHE A 1 98 ? -10.125 -1.901 -4.217 1.00 94.81 98 PHE A C 1
ATOM 744 O O . PHE A 1 98 ? -9.839 -1.362 -3.148 1.00 94.81 98 PHE A O 1
ATOM 751 N N . THR A 1 99 ? -9.265 -2.650 -4.902 1.00 94.06 99 THR A N 1
ATOM 752 C CA . THR A 1 99 ? -7.864 -2.865 -4.533 1.00 94.06 99 THR A CA 1
ATOM 753 C C . THR A 1 99 ? -6.941 -2.297 -5.600 1.00 94.06 99 THR A C 1
ATOM 755 O O . THR A 1 99 ? -7.031 -2.659 -6.773 1.00 94.06 99 THR A O 1
ATOM 758 N N . GLN A 1 100 ? -6.046 -1.401 -5.201 1.00 94.69 100 GLN A N 1
ATOM 759 C CA . GLN A 1 10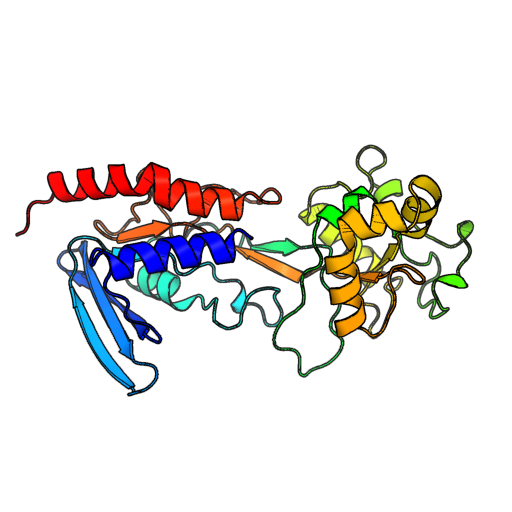0 ? -5.117 -0.743 -6.104 1.00 94.69 100 GLN A CA 1
ATOM 760 C C . GLN A 1 100 ? -3.911 -1.633 -6.392 1.00 94.69 100 GLN A C 1
ATOM 762 O O . GLN A 1 100 ? -3.281 -2.201 -5.494 1.00 94.69 100 GLN A O 1
ATOM 767 N N . ILE A 1 101 ? -3.552 -1.661 -7.670 1.00 94.38 101 ILE A N 1
ATOM 768 C CA . ILE A 1 101 ? -2.350 -2.298 -8.190 1.00 94.38 101 ILE A CA 1
ATOM 769 C C . ILE A 1 101 ? -1.307 -1.202 -8.428 1.00 94.38 101 ILE A C 1
ATOM 771 O O . ILE A 1 101 ? -1.595 -0.174 -9.041 1.00 94.38 101 ILE A O 1
ATOM 775 N N . HIS A 1 102 ? -0.101 -1.393 -7.902 1.00 94.81 102 HIS A N 1
ATOM 776 C CA . HIS A 1 102 ? 1.036 -0.516 -8.145 1.00 94.81 102 HIS A CA 1
ATOM 777 C C . HIS A 1 102 ? 1.791 -0.968 -9.400 1.00 94.81 102 HIS A C 1
ATOM 779 O O . HIS A 1 102 ? 2.035 -2.163 -9.526 1.00 94.81 102 HIS A O 1
ATOM 785 N N . PRO A 1 103 ? 2.197 -0.066 -10.313 1.00 94.50 103 PRO A N 1
ATOM 786 C CA . PRO A 1 103 ? 2.818 -0.457 -11.585 1.00 94.50 103 PRO A CA 1
ATOM 787 C C . PRO A 1 103 ? 4.301 -0.842 -11.488 1.00 94.50 103 PRO A C 1
ATOM 789 O O . PRO A 1 103 ? 4.794 -1.568 -12.343 1.00 94.50 103 PRO A O 1
ATOM 792 N N . THR A 1 104 ? 5.022 -0.339 -10.483 1.00 94.88 104 THR A N 1
ATOM 793 C CA . THR A 1 104 ? 6.492 -0.420 -10.414 1.00 94.88 104 THR A CA 1
ATOM 794 C C . THR A 1 104 ? 7.006 -1.346 -9.308 1.00 94.88 104 THR A C 1
ATOM 796 O O . THR A 1 104 ? 7.815 -0.936 -8.479 1.00 94.88 104 THR A O 1
ATOM 799 N N . CYS A 1 105 ? 6.513 -2.578 -9.211 1.00 95.44 105 CYS A N 1
ATOM 800 C CA . CYS A 1 105 ? 7.064 -3.553 -8.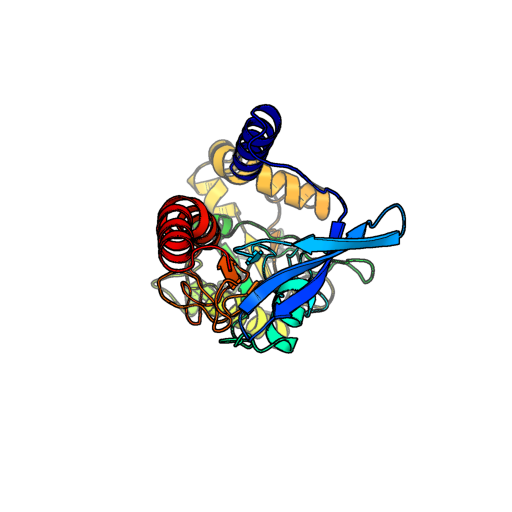262 1.00 95.44 105 CYS A CA 1
ATOM 801 C C . CYS A 1 105 ? 8.178 -4.365 -8.919 1.00 95.44 105 CYS A C 1
ATOM 803 O O . CYS A 1 105 ? 8.142 -4.586 -10.124 1.00 95.44 105 CYS A O 1
ATOM 805 N N . ILE A 1 106 ? 9.163 -4.820 -8.146 1.00 94.62 106 ILE A N 1
ATOM 806 C CA . ILE A 1 106 ? 10.163 -5.765 -8.656 1.00 94.62 106 ILE A CA 1
ATOM 807 C C . ILE A 1 106 ? 9.427 -7.070 -9.012 1.00 94.62 106 ILE A C 1
ATO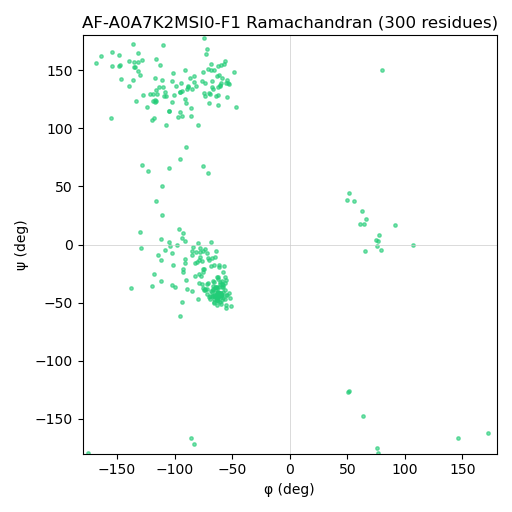M 809 O O . ILE A 1 106 ? 8.684 -7.572 -8.157 1.00 94.62 106 ILE A O 1
ATOM 813 N N . PRO A 1 107 ? 9.592 -7.609 -10.237 1.00 91.56 107 PRO A N 1
ATOM 814 C CA . PRO A 1 107 ? 8.974 -8.860 -10.646 1.00 91.56 107 PRO A CA 1
ATOM 815 C C . PRO A 1 107 ? 9.328 -10.017 -9.717 1.00 91.56 107 PRO A C 1
ATOM 817 O O . PRO A 1 107 ? 10.350 -10.011 -9.026 1.00 91.56 107 PRO A O 1
ATOM 820 N N . ARG A 1 108 ? 8.485 -11.048 -9.737 1.00 88.50 108 ARG A N 1
ATOM 821 C CA . ARG A 1 108 ? 8.753 -12.284 -9.008 1.00 88.50 108 ARG A CA 1
ATOM 822 C C . ARG A 1 108 ? 10.024 -12.939 -9.560 1.00 88.50 108 ARG A C 1
ATOM 824 O O . ARG A 1 108 ? 10.137 -13.153 -10.762 1.00 88.50 108 ARG A O 1
ATOM 831 N N . THR A 1 109 ? 10.959 -13.283 -8.683 1.00 81.75 109 THR A N 1
ATOM 832 C CA . THR A 1 109 ? 12.213 -13.967 -9.027 1.00 81.75 109 THR A CA 1
ATOM 833 C C . THR A 1 109 ? 12.175 -15.462 -8.708 1.00 81.75 109 THR A C 1
ATOM 835 O O . THR A 1 109 ? 12.984 -16.212 -9.246 1.00 81.75 109 THR A O 1
ATOM 838 N N . GLY A 1 110 ? 11.237 -15.927 -7.873 1.00 79.06 110 GLY A N 1
ATOM 839 C CA . GLY A 1 110 ? 11.083 -17.354 -7.580 1.00 79.06 110 GLY A CA 1
ATOM 840 C C . GLY A 1 110 ? 9.893 -17.708 -6.687 1.00 79.06 110 GLY A C 1
ATOM 841 O O . GLY A 1 110 ? 9.125 -16.848 -6.248 1.00 79.06 110 GLY A O 1
ATOM 842 N N . ASP A 1 111 ? 9.747 -19.004 -6.398 1.00 80.19 111 ASP A N 1
ATOM 843 C CA . ASP A 1 111 ? 8.581 -19.536 -5.680 1.00 80.19 111 ASP A CA 1
ATOM 844 C C . ASP A 1 111 ? 8.596 -19.343 -4.161 1.00 80.19 111 ASP A C 1
ATOM 846 O O . ASP A 1 111 ? 7.568 -19.474 -3.506 1.00 80.19 111 ASP A O 1
ATOM 850 N N . HIS A 1 112 ? 9.745 -18.972 -3.603 1.00 80.56 112 HIS A N 1
ATOM 851 C CA . HIS A 1 112 ? 9.950 -18.784 -2.167 1.00 80.56 112 HIS A CA 1
ATOM 852 C C . HIS A 1 112 ? 9.541 -17.388 -1.661 1.00 80.56 112 HIS A C 1
ATOM 854 O O . HIS A 1 112 ? 9.607 -17.126 -0.459 1.00 80.56 112 HIS A O 1
ATOM 860 N N . GLN A 1 113 ? 9.162 -16.465 -2.551 1.00 84.31 113 GLN A N 1
ATOM 861 C CA . GLN A 1 113 ? 8.804 -15.100 -2.168 1.00 84.31 113 GLN A CA 1
ATOM 862 C C . GLN A 1 113 ? 7.433 -15.056 -1.487 1.00 84.31 113 GLN A C 1
ATOM 864 O O . GLN A 1 113 ? 6.437 -15.512 -2.038 1.00 84.31 113 GLN A O 1
ATOM 869 N N . SER A 1 114 ? 7.383 -14.441 -0.305 1.00 82.56 114 SER A N 1
ATOM 870 C CA . SER A 1 114 ? 6.144 -14.197 0.445 1.00 82.56 114 SER A CA 1
ATOM 871 C C . SER A 1 114 ? 5.502 -12.843 0.129 1.00 82.56 114 SER A C 1
ATOM 873 O O . SER A 1 114 ? 4.335 -12.623 0.434 1.00 82.56 114 SER A O 1
ATOM 875 N N . LYS A 1 115 ? 6.254 -11.927 -0.490 1.00 89.94 115 LYS A N 1
ATOM 876 C CA . LYS A 1 115 ? 5.794 -10.601 -0.913 1.00 89.94 115 LYS A CA 1
ATOM 877 C C . LYS A 1 115 ? 6.626 -10.072 -2.076 1.00 89.94 115 LYS A C 1
ATOM 879 O O . LYS A 1 115 ? 7.735 -10.546 -2.321 1.00 89.94 115 LYS A O 1
ATOM 884 N N . LEU A 1 116 ? 6.118 -9.032 -2.730 1.00 91.88 116 LEU A N 1
ATOM 885 C CA . LEU A 1 116 ? 6.830 -8.279 -3.759 1.00 91.88 116 LEU A CA 1
ATOM 886 C C . LEU A 1 116 ? 7.378 -6.965 -3.195 1.00 91.88 116 LEU A C 1
ATOM 888 O O . LEU A 1 116 ? 6.791 -6.351 -2.298 1.00 91.88 116 LEU A O 1
ATOM 892 N N . THR A 1 117 ? 8.517 -6.523 -3.723 1.00 92.50 117 THR A N 1
ATOM 893 C CA . THR A 1 117 ? 9.128 -5.256 -3.312 1.00 92.50 117 THR A CA 1
ATOM 894 C C . THR A 1 117 ? 8.622 -4.125 -4.189 1.00 92.50 117 THR A C 1
ATOM 896 O O . THR A 1 117 ? 8.717 -4.161 -5.413 1.00 92.50 117 THR A O 1
ATOM 899 N N . LEU A 1 118 ? 8.085 -3.096 -3.544 1.00 93.19 118 LEU A N 1
ATOM 900 C CA . LEU A 1 118 ? 7.669 -1.862 -4.186 1.00 93.19 118 LEU A CA 1
ATOM 901 C C . LEU A 1 118 ? 8.888 -1.008 -4.556 1.00 93.19 118 LEU A C 1
ATOM 903 O O . LEU A 1 118 ? 9.690 -0.688 -3.680 1.00 93.19 118 LEU A O 1
ATOM 907 N N . MET A 1 119 ? 8.955 -0.537 -5.801 1.00 95.00 119 MET A N 1
ATOM 908 C CA . MET A 1 119 ? 9.795 0.603 -6.170 1.00 95.00 119 MET A CA 1
ATOM 909 C C . MET A 1 119 ? 8.935 1.866 -6.225 1.00 95.00 119 MET A C 1
ATOM 911 O O . MET A 1 119 ? 7.816 1.836 -6.741 1.00 95.00 119 MET A O 1
ATOM 915 N N . SER A 1 120 ? 9.439 2.970 -5.670 1.00 92.06 120 SER A N 1
ATOM 916 C CA . SER A 1 120 ? 8.687 4.226 -5.541 1.00 92.06 120 SER A CA 1
ATOM 917 C C . SER A 1 120 ? 8.139 4.720 -6.882 1.00 92.06 120 SER A C 1
ATOM 919 O O . SER A 1 120 ? 8.848 4.742 -7.886 1.00 92.06 120 SER A O 1
ATOM 921 N N . GLU A 1 121 ? 6.899 5.213 -6.869 1.00 90.38 121 GLU A N 1
ATOM 922 C CA . GLU A 1 121 ? 6.270 5.884 -8.014 1.00 90.38 121 GLU A CA 1
ATOM 923 C C . GLU A 1 121 ? 7.099 7.064 -8.537 1.00 90.38 121 GLU A C 1
ATOM 925 O O . GLU A 1 121 ? 7.108 7.305 -9.741 1.00 90.38 121 GLU A O 1
ATOM 930 N N . SER A 1 122 ? 7.853 7.739 -7.662 1.00 91.50 122 SER A N 1
ATOM 931 C CA . SER A 1 122 ? 8.719 8.864 -8.034 1.00 91.50 122 SER A CA 1
ATOM 932 C C . SER A 1 122 ? 9.757 8.523 -9.105 1.00 91.50 122 SER A C 1
ATOM 934 O O . SER A 1 122 ? 10.293 9.434 -9.735 1.00 91.50 122 SER A O 1
ATOM 936 N N . LEU A 1 123 ? 10.049 7.235 -9.323 1.00 95.25 123 LEU A N 1
ATOM 937 C CA . LEU A 1 123 ? 10.947 6.805 -10.385 1.00 95.25 123 LEU A CA 1
ATOM 938 C C . LEU A 1 123 ? 10.374 7.085 -11.782 1.00 95.25 123 LEU A C 1
ATOM 940 O O . LEU A 1 123 ? 11.133 7.396 -12.690 1.00 95.25 123 LEU A O 1
ATOM 944 N N . ARG A 1 124 ? 9.046 7.048 -11.955 1.00 95.31 124 ARG A N 1
ATOM 945 C CA . ARG A 1 124 ? 8.391 7.341 -13.244 1.00 95.31 124 ARG A CA 1
ATOM 946 C C . ARG A 1 124 ? 8.466 8.812 -13.652 1.00 95.31 124 ARG A C 1
ATOM 948 O O . ARG A 1 124 ? 8.170 9.128 -14.796 1.00 95.31 124 ARG A O 1
ATOM 955 N N . ASN A 1 125 ? 8.843 9.700 -12.729 1.00 93.81 125 ASN A N 1
ATOM 956 C CA . ASN A 1 125 ? 8.985 11.126 -13.019 1.00 93.81 125 ASN A CA 1
ATOM 957 C C . ASN A 1 125 ? 10.128 11.399 -13.997 1.00 93.81 125 ASN A C 1
ATOM 959 O O . ASN A 1 125 ? 10.009 12.275 -14.846 1.00 93.81 125 ASN A O 1
ATOM 963 N N . ASP A 1 126 ? 11.232 10.669 -13.844 1.00 95.69 126 ASP A N 1
ATOM 964 C CA . ASP A 1 126 ? 12.448 10.872 -14.629 1.00 95.69 126 ASP A CA 1
ATOM 965 C C . ASP A 1 126 ? 12.796 9.633 -15.479 1.00 95.69 126 ASP A C 1
ATOM 967 O O . ASP A 1 126 ? 13.435 9.783 -16.519 1.00 95.69 126 ASP A O 1
ATOM 971 N N . GLY A 1 127 ? 12.361 8.433 -15.076 1.00 96.00 127 GLY A N 1
ATOM 972 C CA . GLY A 1 127 ? 12.589 7.193 -15.813 1.00 96.00 127 GLY A CA 1
ATOM 973 C C . GLY A 1 127 ? 11.574 6.955 -16.933 1.00 96.00 127 GLY A C 1
ATOM 974 O O . GLY A 1 127 ? 10.387 7.267 -16.799 1.00 96.00 127 GLY A O 1
ATOM 975 N N . ARG A 1 128 ? 12.038 6.355 -18.030 1.00 96.88 128 ARG A N 1
ATOM 976 C CA . ARG A 1 128 ? 11.212 5.987 -19.186 1.00 96.88 128 ARG A CA 1
ATOM 977 C C . ARG A 1 128 ? 10.891 4.504 -19.183 1.00 96.88 128 ARG A C 1
ATOM 979 O O . ARG A 1 128 ? 11.742 3.688 -18.836 1.00 96.88 128 ARG A O 1
ATOM 986 N N . ILE A 1 129 ? 9.664 4.149 -19.557 1.00 98.12 129 ILE A N 1
ATOM 987 C CA . ILE A 1 129 ? 9.193 2.762 -19.513 1.00 98.12 129 ILE A CA 1
ATOM 988 C C . ILE A 1 129 ? 9.042 2.212 -20.924 1.00 98.12 129 ILE A C 1
ATOM 990 O O . ILE A 1 129 ? 8.345 2.807 -21.746 1.00 98.12 129 ILE A O 1
ATOM 994 N N . TRP A 1 130 ? 9.653 1.058 -21.189 1.00 98.38 130 TRP A N 1
ATOM 995 C CA . TRP A 1 130 ? 9.619 0.443 -22.511 1.00 98.38 130 TRP A CA 1
ATOM 996 C C . TRP A 1 130 ? 9.663 -1.089 -22.478 1.00 98.38 130 TRP A C 1
ATOM 998 O O . TRP A 1 130 ? 10.013 -1.718 -21.479 1.00 98.38 130 TRP A O 1
ATOM 1008 N N . VAL A 1 131 ? 9.286 -1.687 -23.606 1.00 98.38 131 VAL A N 1
ATOM 1009 C CA . VAL A 1 131 ? 9.467 -3.112 -23.926 1.00 98.38 131 VAL A CA 1
ATOM 1010 C C . VAL A 1 131 ? 10.060 -3.253 -25.330 1.00 98.38 131 VAL A C 1
ATOM 1012 O O . VAL A 1 131 ? 9.908 -2.329 -26.136 1.00 98.38 131 VAL A O 1
ATOM 1015 N N . PRO A 1 132 ? 10.721 -4.370 -25.666 1.00 98.19 132 PRO A N 1
ATOM 1016 C CA . PRO A 1 132 ? 11.114 -4.641 -27.043 1.00 98.19 132 PRO A CA 1
ATOM 1017 C C . PRO A 1 132 ? 9.885 -4.681 -27.966 1.00 98.19 132 PRO A C 1
ATOM 1019 O O . PRO A 1 132 ? 8.812 -5.162 -27.588 1.00 98.19 132 PRO A O 1
ATOM 1022 N N . LYS A 1 133 ? 10.015 -4.176 -29.198 1.00 97.62 133 LYS A N 1
ATOM 1023 C CA . LYS A 1 133 ? 8.958 -4.302 -30.220 1.00 97.62 133 LYS A CA 1
ATOM 1024 C C . LYS A 1 133 ? 8.766 -5.760 -30.645 1.00 97.62 133 LYS A C 1
ATOM 1026 O O . LYS A 1 133 ? 7.634 -6.184 -30.878 1.00 97.62 133 LYS A O 1
ATOM 1031 N N . ALA A 1 134 ? 9.862 -6.512 -30.744 1.00 96.75 134 ALA A N 1
ATOM 1032 C CA . ALA A 1 134 ? 9.847 -7.931 -31.067 1.00 96.75 134 ALA A CA 1
ATOM 1033 C C . ALA A 1 134 ? 9.360 -8.767 -29.871 1.00 96.75 134 ALA A C 1
ATOM 1035 O O . ALA A 1 134 ? 9.711 -8.507 -28.723 1.00 96.75 134 ALA A O 1
ATOM 1036 N N . LYS A 1 135 ? 8.537 -9.781 -30.147 1.00 96.44 135 LYS A N 1
ATOM 1037 C CA . LYS A 1 135 ? 8.062 -10.731 -29.130 1.00 96.44 135 LYS A CA 1
ATOM 1038 C C . LYS A 1 135 ? 9.166 -11.728 -28.786 1.00 96.44 135 LYS A C 1
ATOM 1040 O O . LYS A 1 135 ? 9.846 -12.194 -29.696 1.00 96.44 135 LYS A O 1
ATOM 1045 N N . GLY A 1 136 ? 9.291 -12.086 -27.508 1.00 92.25 136 GLY A N 1
ATOM 1046 C CA . GLY A 1 136 ? 10.301 -13.047 -27.039 1.00 92.25 136 GLY A CA 1
ATOM 1047 C C . GLY A 1 136 ? 11.748 -12.593 -27.258 1.00 92.25 136 GLY A C 1
ATOM 1048 O O . GLY A 1 136 ? 12.623 -13.419 -27.497 1.00 92.25 136 GLY A O 1
ATOM 1049 N N . ASP A 1 137 ? 11.991 -11.283 -27.260 1.00 93.94 137 ASP A N 1
ATOM 1050 C CA . ASP A 1 137 ? 13.336 -10.737 -27.402 1.00 93.94 137 ASP A CA 1
ATOM 1051 C C . ASP A 1 137 ? 14.100 -10.805 -26.074 1.00 93.94 137 ASP A C 1
ATOM 1053 O O . ASP A 1 137 ? 13.895 -9.988 -25.174 1.00 93.94 137 ASP A O 1
ATOM 1057 N N . ASP A 1 138 ? 14.996 -11.786 -25.983 1.00 90.88 138 ASP A N 1
ATOM 1058 C CA . ASP A 1 138 ? 15.804 -12.070 -24.793 1.00 90.88 138 ASP A CA 1
ATOM 1059 C C . ASP A 1 138 ? 17.177 -11.373 -24.811 1.00 90.88 138 ASP A C 1
ATOM 1061 O O . ASP A 1 138 ? 18.049 -11.665 -23.983 1.00 90.88 138 ASP A O 1
ATOM 1065 N N . ARG A 1 139 ? 17.418 -10.454 -25.760 1.00 95.06 139 ARG A N 1
ATOM 1066 C CA . ARG A 1 139 ? 18.672 -9.693 -25.788 1.00 95.06 139 ARG A CA 1
ATOM 1067 C C . ARG A 1 139 ? 18.816 -8.853 -24.512 1.00 95.06 139 ARG A C 1
ATOM 1069 O O . ARG A 1 139 ? 17.836 -8.297 -24.012 1.00 95.06 139 ARG A O 1
ATOM 1076 N N . PRO A 1 140 ? 20.052 -8.666 -24.011 1.00 94.25 140 PRO A N 1
ATOM 1077 C CA . PRO A 1 140 ? 20.309 -7.691 -22.960 1.00 94.25 140 PRO A CA 1
ATOM 1078 C C . PRO A 1 140 ? 19.780 -6.300 -23.356 1.00 94.25 140 PRO A C 1
ATOM 1080 O O . PRO A 1 140 ? 19.972 -5.890 -24.504 1.00 94.25 140 PRO A O 1
ATOM 1083 N N . PRO A 1 141 ? 19.164 -5.532 -22.439 1.00 95.06 141 PRO A N 1
ATOM 1084 C CA . PRO A 1 141 ? 18.490 -4.274 -22.780 1.00 95.06 141 PRO A CA 1
ATOM 1085 C C . PRO A 1 141 ? 19.413 -3.231 -23.426 1.00 95.06 141 PRO A C 1
ATOM 1087 O O . PRO A 1 141 ? 18.998 -2.469 -24.296 1.00 95.06 141 PRO A O 1
ATOM 1090 N N . ASN A 1 142 ? 20.697 -3.228 -23.059 1.00 93.56 142 ASN A N 1
ATOM 1091 C CA . ASN A 1 142 ? 21.722 -2.360 -23.647 1.00 93.56 142 ASN A CA 1
ATOM 1092 C C . ASN A 1 142 ? 22.126 -2.746 -25.087 1.00 93.56 142 ASN A C 1
ATOM 1094 O O . ASN A 1 142 ? 22.907 -2.033 -25.713 1.00 93.56 142 ASN A O 1
ATOM 1098 N N . LYS A 1 143 ? 21.636 -3.877 -25.605 1.00 95.88 143 LYS A N 1
ATOM 1099 C CA . LYS A 1 143 ? 21.824 -4.340 -26.987 1.00 95.88 143 LYS A CA 1
ATOM 1100 C C . LYS A 1 143 ? 20.584 -4.154 -27.857 1.00 95.88 143 LYS A C 1
ATOM 1102 O O . LYS A 1 143 ? 20.653 -4.487 -29.034 1.00 95.88 143 LYS A O 1
ATOM 1107 N N . ILE A 1 144 ? 19.489 -3.635 -27.299 1.00 97.00 144 ILE A N 1
ATOM 1108 C CA . ILE A 1 144 ? 18.264 -3.313 -28.034 1.00 97.00 144 ILE A CA 1
ATOM 1109 C C . ILE A 1 144 ? 18.335 -1.833 -28.442 1.00 97.00 144 ILE A C 1
ATOM 1111 O O . ILE A 1 144 ? 18.290 -0.975 -27.548 1.00 97.00 144 ILE A O 1
ATOM 1115 N N . PRO A 1 145 ? 18.487 -1.525 -29.745 1.00 96.38 145 PRO A N 1
ATOM 1116 C CA . PRO A 1 145 ? 18.529 -0.157 -30.263 1.00 96.38 145 PRO A CA 1
ATOM 1117 C C . PRO A 1 145 ? 17.253 0.631 -29.954 1.00 96.38 145 PRO A C 1
ATOM 1119 O O . PRO A 1 145 ? 16.184 0.044 -29.806 1.00 96.38 145 PRO A O 1
ATOM 1122 N N . GLU A 1 146 ? 17.350 1.961 -29.888 1.00 95.81 146 GLU A N 1
ATOM 1123 C CA . GLU A 1 146 ? 16.225 2.848 -29.546 1.00 95.81 146 GLU A CA 1
ATOM 1124 C C . GLU A 1 146 ? 15.013 2.660 -30.476 1.00 95.81 146 GLU A C 1
ATOM 1126 O O . GLU A 1 146 ? 13.869 2.620 -30.026 1.00 95.81 146 GLU A O 1
ATOM 1131 N N . ASP A 1 147 ? 15.246 2.464 -31.774 1.00 97.38 147 ASP A N 1
ATOM 1132 C CA . ASP A 1 147 ? 14.202 2.245 -32.777 1.00 97.38 147 ASP A CA 1
ATOM 1133 C C . ASP A 1 147 ? 13.517 0.873 -32.660 1.00 97.38 147 ASP A C 1
ATOM 1135 O O . ASP A 1 147 ? 12.438 0.675 -33.224 1.00 97.38 147 ASP A O 1
ATOM 1139 N N . GLU A 1 148 ? 14.065 -0.047 -31.868 1.00 98.06 148 GLU A N 1
ATOM 1140 C CA . GLU A 1 148 ? 13.474 -1.349 -31.548 1.00 98.06 148 GLU A CA 1
ATOM 1141 C C . GLU A 1 148 ? 12.730 -1.357 -30.198 1.00 98.06 148 GLU A C 1
ATOM 1143 O O . GLU A 1 148 ? 12.123 -2.367 -29.831 1.00 98.06 148 GLU A O 1
ATOM 1148 N N . ARG A 1 149 ? 12.705 -0.228 -29.476 1.00 98.19 149 ARG A N 1
ATOM 1149 C CA . ARG A 1 149 ? 11.999 -0.067 -28.195 1.00 98.19 149 ARG A CA 1
ATOM 1150 C C . ARG A 1 149 ? 10.604 0.522 -28.400 1.00 98.19 149 ARG A C 1
ATOM 1152 O O . ARG A 1 149 ? 10.399 1.431 -29.203 1.00 98.19 149 ARG A O 1
ATOM 1159 N N . ASP A 1 150 ? 9.620 0.012 -27.667 1.00 98.06 150 ASP A N 1
ATOM 1160 C CA . ASP A 1 150 ? 8.273 0.582 -27.590 1.00 98.06 150 ASP A CA 1
ATOM 1161 C C . ASP A 1 150 ? 8.056 1.244 -26.228 1.00 98.06 150 ASP A C 1
ATOM 1163 O O . ASP A 1 150 ? 7.777 0.572 -25.231 1.00 98.06 150 ASP A O 1
ATOM 1167 N N . TYR A 1 151 ? 8.132 2.576 -26.209 1.00 98.12 151 TYR A N 1
ATOM 1168 C CA . TYR A 1 151 ? 7.718 3.421 -25.087 1.00 98.12 151 TYR A CA 1
ATOM 1169 C C . TYR A 1 151 ? 6.190 3.512 -25.043 1.00 98.12 151 TYR A C 1
ATOM 1171 O O . TYR A 1 151 ? 5.578 4.542 -25.330 1.00 98.12 151 TYR A O 1
ATOM 1179 N N . TYR A 1 152 ? 5.553 2.381 -24.744 1.00 97.56 152 TYR A N 1
ATOM 1180 C CA . TYR A 1 152 ? 4.123 2.177 -24.958 1.00 97.56 152 TYR A CA 1
ATOM 1181 C C . TYR A 1 152 ? 3.240 3.194 -24.215 1.00 97.56 152 TYR A C 1
ATOM 1183 O O . TYR A 1 152 ? 2.209 3.592 -24.751 1.00 97.56 152 TYR A O 1
ATOM 1191 N N . LEU A 1 153 ? 3.629 3.658 -23.019 1.00 97.62 153 LEU A N 1
ATOM 1192 C CA . LEU A 1 153 ? 2.879 4.693 -22.292 1.00 97.62 153 LEU A CA 1
ATOM 1193 C C . LEU A 1 153 ? 2.969 6.057 -22.979 1.00 97.62 153 LEU A C 1
ATOM 1195 O O . LEU A 1 153 ? 1.950 6.721 -23.137 1.00 97.62 153 LEU A O 1
ATOM 1199 N N . GLU A 1 154 ? 4.162 6.449 -23.426 1.00 97.25 154 GLU A N 1
ATOM 1200 C CA . GLU A 1 154 ? 4.395 7.695 -24.169 1.00 97.25 154 GLU A CA 1
ATOM 1201 C C . GLU A 1 154 ? 3.649 7.684 -25.510 1.00 97.25 154 GLU A C 1
ATOM 1203 O O . GLU A 1 154 ? 3.056 8.685 -25.903 1.00 97.25 154 GLU A O 1
ATOM 1208 N N . ARG A 1 155 ? 3.585 6.524 -26.174 1.00 96.50 155 ARG A N 1
ATOM 1209 C CA . ARG A 1 155 ? 2.839 6.340 -27.424 1.00 96.50 155 ARG A CA 1
ATOM 1210 C C . ARG A 1 155 ? 1.319 6.377 -27.235 1.00 96.50 155 ARG A C 1
ATOM 1212 O O . ARG A 1 155 ? 0.629 6.988 -28.045 1.00 96.50 155 ARG A O 1
ATOM 1219 N N . ILE A 1 156 ? 0.783 5.686 -26.224 1.00 95.94 156 ILE A N 1
ATOM 1220 C CA . ILE A 1 156 ? -0.673 5.585 -25.994 1.00 95.94 156 ILE A CA 1
ATOM 1221 C C . ILE A 1 156 ? -1.217 6.858 -25.327 1.00 95.94 156 ILE A C 1
ATOM 1223 O O . ILE A 1 156 ? -2.342 7.266 -25.613 1.00 95.94 156 ILE A O 1
ATOM 1227 N N . TYR A 1 157 ? -0.423 7.507 -24.470 1.00 95.50 157 TYR A N 1
ATOM 1228 C CA . TYR A 1 157 ? -0.817 8.684 -23.694 1.00 95.50 157 TYR A CA 1
ATOM 1229 C C . TYR A 1 157 ? 0.186 9.844 -23.848 1.00 95.50 157 TYR A C 1
ATOM 1231 O O . TYR A 1 157 ? 0.832 10.212 -22.866 1.00 95.50 157 TYR A O 1
ATOM 1239 N N . PRO A 1 158 ? 0.300 10.487 -25.028 1.00 93.69 158 PRO A N 1
ATOM 1240 C CA . PRO A 1 158 ? 1.357 11.470 -25.307 1.00 93.69 158 PRO A CA 1
ATOM 1241 C C . PRO A 1 158 ? 1.428 12.650 -24.330 1.00 93.69 158 PRO A C 1
ATOM 1243 O O . PRO A 1 158 ? 2.509 13.142 -24.028 1.00 93.69 158 PRO A O 1
ATOM 1246 N N . SER A 1 159 ? 0.285 13.098 -23.802 1.00 93.56 159 SER A N 1
ATOM 1247 C CA . SER A 1 159 ? 0.228 14.227 -22.863 1.00 93.56 159 SER A CA 1
ATOM 1248 C C . SER A 1 159 ? 0.702 13.886 -21.447 1.00 93.56 159 SER A C 1
ATOM 1250 O O . SER A 1 159 ? 1.084 14.787 -20.708 1.00 93.56 159 SER A O 1
ATOM 1252 N N . PHE A 1 160 ? 0.654 12.611 -21.053 1.00 91.31 160 PHE A N 1
ATOM 1253 C CA . PHE A 1 160 ? 0.988 12.165 -19.694 1.00 91.31 160 PHE A CA 1
ATOM 1254 C C . PHE A 1 160 ? 2.268 11.323 -19.647 1.00 91.31 160 PHE A C 1
ATOM 1256 O O . PHE A 1 160 ? 2.977 11.332 -18.642 1.00 91.31 160 PHE A O 1
ATOM 1263 N N . GLY A 1 161 ? 2.555 10.567 -20.707 1.00 93.81 161 GLY A N 1
ATOM 1264 C CA . GLY A 1 161 ? 3.654 9.612 -20.770 1.00 93.81 161 GLY A CA 1
ATOM 1265 C C . GLY A 1 161 ? 3.652 8.656 -19.581 1.00 93.81 161 GLY A C 1
ATOM 1266 O O . GLY A 1 161 ? 2.645 8.023 -19.261 1.00 93.81 161 GLY A O 1
ATOM 1267 N N . ASN A 1 162 ? 4.780 8.584 -18.879 1.00 92.88 162 ASN A N 1
ATOM 1268 C CA . ASN A 1 162 ? 4.948 7.694 -17.731 1.00 92.88 162 ASN A CA 1
ATOM 1269 C C . ASN A 1 162 ? 4.195 8.164 -16.472 1.00 92.88 162 ASN A C 1
ATOM 1271 O O . ASN A 1 162 ? 4.175 7.430 -15.486 1.00 92.88 162 ASN A O 1
ATOM 1275 N N . LEU A 1 163 ? 3.547 9.336 -16.491 1.00 91.94 163 LEU A N 1
ATOM 1276 C CA . LEU A 1 163 ? 2.802 9.922 -15.365 1.00 91.94 163 LEU A CA 1
ATOM 1277 C C . LEU A 1 163 ? 1.290 9.652 -15.402 1.00 91.94 163 LEU A C 1
ATOM 1279 O O . LEU A 1 163 ? 0.534 10.259 -14.645 1.00 91.94 163 LEU A O 1
ATOM 1283 N N . VAL A 1 164 ? 0.831 8.728 -16.248 1.00 92.56 164 VAL A N 1
ATOM 1284 C CA . VAL A 1 164 ? -0.562 8.261 -16.206 1.00 92.56 164 VAL A CA 1
ATOM 1285 C C . VAL A 1 164 ? -0.941 7.698 -14.820 1.00 92.56 164 VAL A C 1
ATOM 1287 O O . VAL A 1 164 ? -0.067 7.215 -14.084 1.00 92.56 164 VAL A O 1
ATOM 1290 N N . PRO A 1 165 ? -2.243 7.711 -14.464 1.00 90.62 165 PRO A N 1
ATOM 1291 C CA . PRO A 1 165 ? -2.765 7.039 -13.278 1.00 90.62 165 PRO A CA 1
ATOM 1292 C C . PRO A 1 165 ? -2.286 5.588 -13.135 1.00 90.62 165 PRO A C 1
ATOM 1294 O O . PRO A 1 165 ? -2.060 4.878 -14.119 1.00 90.62 165 PRO A O 1
ATOM 1297 N N . ARG A 1 166 ? -2.143 5.134 -11.885 1.00 90.38 166 ARG A N 1
ATOM 1298 C CA . ARG A 1 166 ? -1.557 3.825 -11.549 1.00 90.38 166 ARG A CA 1
ATOM 1299 C C . ARG A 1 166 ? -2.288 2.654 -12.201 1.00 90.38 166 ARG A C 1
ATOM 1301 O O . ARG A 1 166 ? -1.635 1.749 -12.703 1.00 90.38 166 ARG A O 1
ATOM 1308 N N . ASP A 1 167 ? -3.615 2.690 -12.239 1.00 90.50 167 ASP A N 1
ATOM 1309 C CA . ASP A 1 167 ? -4.448 1.669 -12.880 1.00 90.50 167 ASP A CA 1
ATOM 1310 C C . ASP A 1 167 ? -4.188 1.585 -14.391 1.00 90.50 167 ASP A C 1
ATOM 1312 O O . ASP A 1 167 ? -4.072 0.486 -14.934 1.00 90.50 167 ASP A O 1
ATOM 1316 N N . ILE A 1 168 ? -4.018 2.733 -15.057 1.00 93.56 168 ILE A N 1
ATOM 1317 C CA . ILE A 1 168 ? -3.674 2.804 -16.479 1.00 93.56 168 ILE A CA 1
ATOM 1318 C C . ILE A 1 168 ? -2.275 2.230 -16.715 1.00 93.56 168 ILE A C 1
ATOM 1320 O O . ILE A 1 168 ? -2.118 1.357 -17.570 1.00 93.56 168 ILE A O 1
ATOM 1324 N N . ALA A 1 169 ? -1.278 2.665 -15.937 1.00 94.75 169 ALA A N 1
ATOM 1325 C CA . ALA A 1 169 ? 0.093 2.164 -16.042 1.00 94.75 169 ALA A CA 1
ATOM 1326 C C . ALA A 1 169 ? 0.165 0.645 -15.819 1.00 94.75 169 ALA A C 1
ATOM 1328 O O . ALA A 1 169 ? 0.767 -0.072 -16.620 1.00 94.75 169 ALA A O 1
ATOM 1329 N N . SER A 1 170 ? -0.480 0.146 -14.760 1.00 95.38 170 SER A N 1
ATOM 1330 C CA . SER A 1 170 ? -0.507 -1.276 -14.415 1.00 95.38 170 SER A CA 1
ATOM 1331 C C . SER A 1 170 ? -1.192 -2.111 -15.492 1.00 95.38 170 SER A C 1
ATOM 1333 O O . SER A 1 170 ? -0.669 -3.151 -15.888 1.00 95.38 170 SER A O 1
ATOM 1335 N N . ARG A 1 171 ? -2.340 -1.655 -16.006 1.00 96.31 171 ARG A N 1
ATOM 1336 C CA . ARG A 1 171 ? -3.080 -2.369 -17.053 1.00 96.31 171 ARG A CA 1
ATOM 1337 C C . ARG A 1 171 ? -2.310 -2.386 -18.373 1.00 96.31 171 ARG A C 1
ATOM 1339 O O . ARG A 1 171 ? -2.236 -3.428 -19.012 1.00 96.31 171 ARG A O 1
ATOM 1346 N N . ALA A 1 172 ? -1.677 -1.276 -18.747 1.00 97.00 172 ALA A N 1
ATOM 1347 C CA . ALA A 1 172 ? -0.853 -1.210 -19.950 1.00 97.00 172 ALA A CA 1
ATOM 1348 C C . ALA A 1 172 ? 0.394 -2.109 -19.849 1.00 97.00 172 ALA A C 1
ATOM 1350 O O . ALA A 1 172 ? 0.664 -2.857 -20.783 1.00 97.00 172 ALA A O 1
ATOM 1351 N N . ALA A 1 173 ? 1.095 -2.110 -18.705 1.00 97.19 173 ALA A N 1
ATOM 1352 C CA . ALA A 1 173 ? 2.226 -3.013 -18.458 1.00 97.19 173 ALA A CA 1
ATOM 1353 C C . ALA A 1 173 ? 1.810 -4.491 -18.536 1.00 97.19 173 ALA A C 1
ATOM 1355 O O . ALA A 1 173 ? 2.498 -5.304 -19.151 1.00 97.19 173 ALA A O 1
ATOM 1356 N N . LYS A 1 174 ? 0.650 -4.839 -17.962 1.00 96.44 174 LYS A N 1
ATOM 1357 C CA . LYS A 1 174 ? 0.096 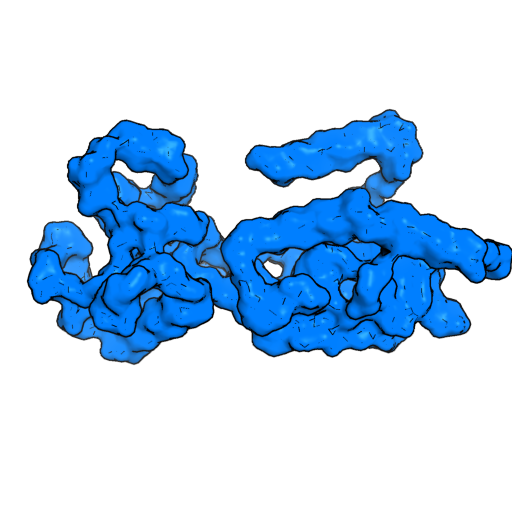-6.190 -18.070 1.00 96.44 174 LYS A CA 1
ATOM 1358 C C . LYS A 1 174 ? -0.216 -6.566 -19.522 1.00 96.44 174 LYS A C 1
ATOM 1360 O O . LYS A 1 174 ? 0.219 -7.625 -19.958 1.00 96.44 174 LYS A O 1
ATOM 1365 N N . ASN A 1 175 ? -0.899 -5.700 -20.271 1.00 97.31 175 ASN A N 1
ATOM 1366 C CA . ASN A 1 175 ? -1.281 -5.977 -21.659 1.00 97.31 175 ASN A CA 1
ATOM 1367 C C . ASN A 1 175 ? -0.062 -6.244 -22.555 1.00 97.31 175 ASN A C 1
ATOM 1369 O O . ASN A 1 175 ? -0.055 -7.224 -23.292 1.00 97.31 175 ASN A O 1
ATOM 1373 N N . VAL A 1 176 ? 0.998 -5.427 -22.462 1.00 97.44 176 VAL A N 1
ATOM 1374 C CA . VAL A 1 176 ? 2.205 -5.649 -23.283 1.00 97.44 176 VAL A CA 1
ATOM 1375 C C . VAL A 1 176 ? 2.925 -6.953 -22.923 1.00 97.44 176 VAL A C 1
ATOM 1377 O O . VAL A 1 176 ? 3.483 -7.608 -23.805 1.00 97.44 176 VAL A O 1
ATOM 1380 N N . CYS A 1 177 ? 2.875 -7.368 -21.653 1.00 96.56 177 CYS A N 1
ATOM 1381 C CA . CYS A 1 177 ? 3.403 -8.663 -21.227 1.00 96.56 177 CYS A CA 1
ATOM 1382 C C . CYS A 1 177 ? 2.552 -9.822 -21.767 1.00 96.56 177 CYS A C 1
ATOM 1384 O O . CYS A 1 177 ? 3.102 -10.752 -22.352 1.00 96.56 177 CYS A O 1
ATOM 1386 N N . ASP A 1 178 ? 1.223 -9.735 -21.649 1.00 96.56 178 ASP A N 1
ATOM 1387 C CA . ASP A 1 178 ? 0.277 -10.755 -22.130 1.00 96.56 178 ASP A CA 1
ATOM 1388 C C . ASP A 1 178 ? 0.345 -10.946 -23.663 1.00 96.56 178 ASP A C 1
ATOM 1390 O O . ASP A 1 178 ? 0.096 -12.035 -24.175 1.00 96.56 178 ASP A O 1
ATOM 1394 N N . GLU A 1 179 ? 0.736 -9.910 -24.413 1.00 96.19 179 GLU A N 1
ATOM 1395 C CA . GLU A 1 179 ? 0.964 -9.974 -25.866 1.00 96.19 179 GLU A CA 1
ATOM 1396 C C . GLU A 1 179 ? 2.279 -10.677 -26.270 1.00 96.19 179 GLU A C 1
ATOM 1398 O O . GLU A 1 179 ? 2.526 -10.869 -27.472 1.00 96.19 179 GLU A O 1
ATOM 1403 N N . GLY A 1 180 ? 3.117 -11.051 -25.296 1.00 96.69 180 GLY A N 1
ATOM 1404 C CA . GLY A 1 180 ? 4.396 -11.744 -25.489 1.00 96.69 180 GLY A CA 1
ATOM 1405 C C . GLY A 1 180 ? 5.616 -10.828 -25.639 1.00 96.69 180 GLY A C 1
ATOM 1406 O O . GLY A 1 180 ? 6.644 -11.274 -26.147 1.00 96.69 180 GLY A O 1
ATOM 1407 N N . ARG A 1 181 ? 5.512 -9.550 -25.245 1.00 97.50 181 ARG A N 1
ATOM 1408 C CA . ARG A 1 181 ? 6.625 -8.574 -25.278 1.00 97.50 181 ARG A CA 1
ATOM 1409 C C . ARG A 1 181 ? 7.224 -8.278 -23.902 1.00 97.50 181 ARG A C 1
ATOM 1411 O O . ARG A 1 181 ? 8.092 -7.419 -23.784 1.00 97.50 181 ARG A O 1
ATOM 1418 N N . GLY A 1 182 ? 6.735 -8.940 -22.858 1.00 96.56 182 GLY A N 1
ATOM 1419 C CA . GLY A 1 182 ? 7.277 -8.774 -21.516 1.00 96.56 182 GLY A CA 1
ATOM 1420 C C . GLY A 1 182 ? 8.688 -9.348 -21.391 1.00 96.56 182 GLY A C 1
ATOM 1421 O O . GLY A 1 182 ? 9.085 -10.228 -22.153 1.00 96.56 182 GLY A O 1
ATOM 1422 N N . VAL A 1 183 ? 9.444 -8.832 -20.426 1.00 94.88 183 VAL A N 1
ATOM 1423 C CA . VAL A 1 183 ? 10.883 -9.079 -20.273 1.00 94.88 183 VAL A CA 1
ATOM 1424 C C . VAL A 1 183 ? 11.206 -9.807 -18.973 1.00 94.88 183 VAL A C 1
ATOM 1426 O O . VAL A 1 183 ? 10.447 -9.763 -18.002 1.00 94.88 183 VAL A O 1
ATOM 1429 N N . GLY A 1 184 ? 12.382 -10.434 -18.935 1.00 89.62 184 GLY A N 1
ATOM 1430 C CA . GLY A 1 184 ? 12.843 -11.213 -17.790 1.00 89.62 184 GLY A CA 1
ATOM 1431 C C . GLY A 1 184 ? 12.174 -12.590 -17.681 1.00 89.62 184 GLY A C 1
ATOM 1432 O O . GLY A 1 184 ? 11.362 -12.968 -18.529 1.00 89.62 184 GLY A O 1
ATOM 1433 N N . PRO A 1 185 ? 12.524 -13.370 -16.644 1.00 84.81 185 PRO A N 1
ATOM 1434 C CA . PRO A 1 185 ? 12.006 -14.722 -16.470 1.00 84.81 185 PRO A CA 1
ATOM 1435 C C . PRO A 1 185 ? 10.472 -14.759 -16.473 1.00 84.81 185 PRO A C 1
ATOM 1437 O O . PRO A 1 185 ? 9.820 -14.022 -15.736 1.00 84.81 185 PRO A O 1
ATOM 1440 N N . GLY A 1 186 ? 9.894 -15.611 -17.322 1.00 85.00 186 GLY A N 1
ATOM 1441 C CA . GLY A 1 186 ? 8.441 -15.760 -17.452 1.00 85.00 186 GLY A CA 1
ATOM 1442 C C . GLY A 1 186 ? 7.726 -14.629 -18.202 1.00 85.00 186 GLY A C 1
ATOM 1443 O O . GLY A 1 186 ? 6.500 -14.661 -18.277 1.00 85.00 186 GLY A O 1
ATOM 1444 N N . GLY A 1 187 ? 8.448 -13.642 -18.752 1.00 91.56 187 GLY A N 1
ATOM 1445 C CA . GLY A 1 187 ? 7.862 -12.551 -19.542 1.00 91.56 187 GLY A CA 1
ATOM 1446 C C . GLY A 1 187 ? 6.957 -11.613 -18.736 1.00 91.56 187 GLY A C 1
ATOM 1447 O O . GLY A 1 187 ? 6.091 -10.951 -19.301 1.00 91.56 187 GLY A O 1
ATOM 1448 N N . GLN A 1 188 ? 7.118 -11.565 -17.411 1.00 91.62 188 GLN A N 1
ATOM 1449 C CA . GLN A 1 188 ? 6.320 -10.732 -16.506 1.00 91.62 188 GLN A CA 1
ATOM 1450 C C . GLN A 1 188 ? 7.126 -9.524 -16.033 1.00 91.62 188 GLN A C 1
ATOM 1452 O O . GLN A 1 188 ? 7.458 -9.385 -14.856 1.00 91.62 188 GLN A O 1
ATOM 1457 N N . GLY A 1 189 ? 7.447 -8.635 -16.966 1.00 95.38 189 GLY A N 1
ATOM 1458 C CA . GLY A 1 189 ? 8.204 -7.430 -16.670 1.00 95.38 189 GLY A CA 1
ATOM 1459 C C . GLY A 1 189 ? 8.205 -6.448 -17.830 1.00 95.38 189 GLY A C 1
ATOM 1460 O O . GLY A 1 189 ? 8.052 -6.831 -18.987 1.00 95.38 189 GLY A O 1
ATOM 1461 N N . VAL A 1 190 ? 8.417 -5.178 -17.514 1.00 97.75 190 VAL A N 1
ATOM 1462 C CA . VAL A 1 190 ? 8.767 -4.119 -18.468 1.00 97.75 190 VAL A CA 1
ATOM 1463 C C . VAL A 1 190 ? 10.006 -3.387 -17.954 1.00 97.75 190 VAL A C 1
ATOM 1465 O O . VAL A 1 190 ? 10.308 -3.449 -16.756 1.00 97.75 190 VAL A O 1
ATOM 1468 N N . TYR A 1 191 ? 10.738 -2.710 -18.835 1.00 98.19 191 TYR A N 1
ATOM 1469 C CA . TYR A 1 191 ? 11.919 -1.950 -18.439 1.00 98.19 191 TYR A CA 1
ATOM 1470 C C . TYR A 1 191 ? 11.539 -0.564 -17.923 1.00 98.19 191 TYR A C 1
ATOM 1472 O O . TYR A 1 191 ? 10.677 0.096 -18.493 1.00 98.19 191 TYR A O 1
ATOM 1480 N N . LEU A 1 192 ? 12.211 -0.125 -16.860 1.00 98.12 192 LEU A N 1
ATOM 1481 C CA . LEU A 1 192 ? 12.210 1.239 -16.340 1.00 98.12 192 LEU A CA 1
ATOM 1482 C C . LEU A 1 192 ? 13.645 1.773 -16.394 1.00 98.12 192 LEU A C 1
ATOM 1484 O O . LEU A 1 192 ? 14.504 1.363 -15.612 1.00 98.12 192 LEU A O 1
ATOM 1488 N N . ASP A 1 193 ? 13.887 2.675 -17.336 1.00 97.94 193 ASP A N 1
ATOM 1489 C CA . ASP A 1 193 ? 15.211 3.114 -17.765 1.00 97.94 193 ASP A CA 1
ATOM 1490 C C . ASP A 1 193 ? 15.499 4.556 -17.337 1.00 97.94 193 ASP A C 1
ATOM 1492 O O . ASP A 1 193 ? 14.655 5.441 -17.477 1.00 97.94 193 ASP A O 1
ATOM 1496 N N . PHE A 1 194 ? 16.701 4.788 -16.819 1.00 97.88 194 PHE A N 1
ATOM 1497 C CA . PHE A 1 194 ? 17.172 6.088 -16.345 1.00 97.88 194 PHE A CA 1
ATOM 1498 C C . PHE A 1 194 ? 18.288 6.683 -17.210 1.00 97.88 194 PHE A C 1
ATOM 1500 O O . PHE A 1 194 ? 18.796 7.746 -16.850 1.00 97.88 194 PHE A O 1
ATOM 1507 N N . ALA A 1 195 ? 18.662 6.056 -18.332 1.00 96.62 195 ALA A N 1
ATOM 1508 C CA . ALA A 1 195 ? 19.721 6.546 -19.219 1.00 96.62 195 ALA A CA 1
ATOM 1509 C C . ALA A 1 195 ? 19.529 8.029 -19.598 1.00 96.62 195 ALA A C 1
ATOM 1511 O O . ALA A 1 195 ? 20.403 8.848 -19.311 1.00 96.62 195 ALA A O 1
ATOM 1512 N N . ASP A 1 196 ? 18.347 8.395 -20.102 1.00 95.56 196 ASP A N 1
ATOM 1513 C CA . ASP A 1 196 ? 18.022 9.770 -20.513 1.00 95.56 196 ASP A CA 1
ATOM 1514 C C . ASP A 1 196 ? 18.051 10.759 -19.340 1.00 95.56 196 ASP A C 1
ATOM 1516 O O . ASP A 1 196 ? 18.465 11.911 -19.479 1.00 95.56 196 ASP A O 1
ATOM 1520 N N . ALA A 1 197 ? 17.612 10.324 -18.155 1.00 96.94 197 ALA A N 1
ATOM 1521 C CA . ALA A 1 197 ? 17.686 11.152 -16.958 1.00 96.94 197 ALA A CA 1
ATOM 1522 C C . ALA A 1 197 ? 19.148 11.403 -16.574 1.00 96.94 197 ALA A C 1
ATOM 1524 O O . ALA A 1 197 ? 19.523 12.547 -16.327 1.00 96.94 197 ALA A O 1
ATOM 1525 N N . ILE A 1 198 ? 19.981 10.360 -16.561 1.00 97.69 198 ILE A N 1
ATOM 1526 C CA . ILE A 1 198 ? 21.408 10.450 -16.233 1.00 97.69 198 ILE A CA 1
ATOM 1527 C C . ILE A 1 198 ? 22.143 11.340 -17.237 1.00 97.69 198 ILE A C 1
ATOM 1529 O 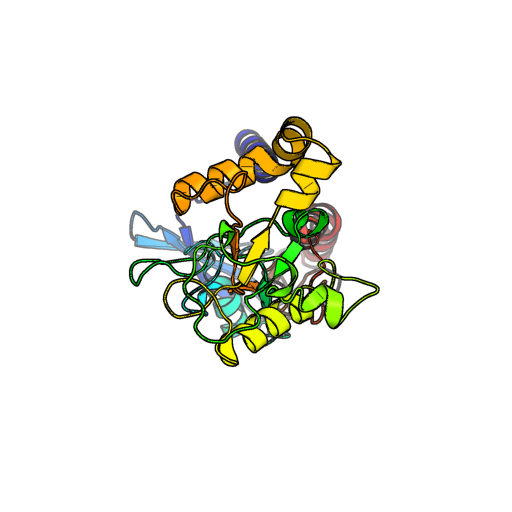O . ILE A 1 198 ? 22.966 12.149 -16.811 1.00 97.69 198 ILE A O 1
ATOM 1533 N N . GLU A 1 199 ? 21.834 11.243 -18.529 1.00 97.19 199 GLU A N 1
ATOM 1534 C CA . GLU A 1 199 ? 22.389 12.129 -19.556 1.00 97.19 199 GLU A CA 1
ATOM 1535 C C . GLU A 1 199 ? 21.966 13.587 -19.323 1.00 97.19 199 GLU A C 1
ATOM 1537 O O . GLU A 1 199 ? 22.810 14.483 -19.287 1.00 97.19 199 GLU A O 1
ATOM 1542 N N . ARG A 1 200 ? 20.672 13.826 -19.071 1.00 97.19 200 ARG A N 1
ATOM 1543 C CA . ARG A 1 200 ? 20.108 15.172 -18.890 1.00 97.19 200 ARG A CA 1
ATOM 1544 C C . ARG A 1 200 ? 20.595 15.885 -17.627 1.00 97.19 200 ARG A C 1
ATOM 1546 O O . ARG A 1 200 ? 20.839 17.088 -17.675 1.00 97.19 200 ARG A O 1
ATOM 1553 N N . MET A 1 201 ? 20.652 15.200 -16.480 1.00 96.38 201 MET A N 1
ATOM 1554 C CA . MET A 1 201 ? 20.935 15.837 -15.177 1.00 96.38 201 MET A CA 1
ATOM 1555 C C . MET A 1 201 ? 22.258 15.418 -14.532 1.00 96.38 201 MET A C 1
ATOM 1557 O O . MET A 1 201 ? 22.671 16.008 -13.534 1.00 96.38 201 MET A O 1
ATOM 1561 N N . GLY A 1 202 ? 22.936 14.415 -15.086 1.00 97.25 202 GLY A N 1
ATOM 1562 C CA . GLY A 1 202 ? 24.155 13.846 -14.529 1.00 97.25 202 GLY A CA 1
ATOM 1563 C C . GLY A 1 202 ? 23.900 12.855 -13.390 1.00 97.25 202 GLY A C 1
ATOM 1564 O O . GLY A 1 202 ? 22.961 12.973 -12.597 1.00 97.25 202 GLY A O 1
ATOM 1565 N N . ARG A 1 203 ? 24.811 11.884 -13.254 1.00 96.44 203 ARG A N 1
ATOM 1566 C CA . ARG A 1 203 ? 24.709 10.796 -12.265 1.00 96.44 203 ARG A CA 1
ATOM 1567 C C . ARG A 1 203 ? 24.526 11.287 -10.827 1.00 96.44 203 ARG A C 1
ATOM 1569 O O . ARG A 1 203 ? 23.674 10.760 -10.126 1.00 96.44 203 ARG A O 1
ATOM 1576 N N . LYS A 1 204 ? 25.276 12.310 -10.398 1.00 97.06 204 LYS A N 1
ATOM 1577 C CA . LYS A 1 204 ? 25.204 12.836 -9.020 1.00 97.06 204 LYS A CA 1
ATOM 1578 C C . LYS A 1 204 ? 23.816 13.378 -8.664 1.00 97.06 204 LYS A C 1
ATOM 1580 O O . LYS A 1 204 ? 23.373 13.220 -7.532 1.00 97.06 204 LYS A O 1
ATOM 1585 N N . ALA A 1 205 ? 23.126 14.012 -9.614 1.00 97.00 205 ALA A N 1
ATOM 1586 C CA . ALA A 1 205 ? 21.784 14.537 -9.381 1.00 97.00 205 ALA A CA 1
ATOM 1587 C C . ALA A 1 205 ? 20.737 13.412 -9.322 1.00 97.00 205 ALA A C 1
ATOM 1589 O O . ALA A 1 205 ? 19.845 13.453 -8.474 1.00 97.00 205 ALA A O 1
ATOM 1590 N N . VAL A 1 206 ? 20.878 12.381 -10.166 1.00 96.75 206 VAL A N 1
ATOM 1591 C CA . VAL A 1 206 ? 20.050 11.163 -10.096 1.00 96.75 206 VAL A CA 1
ATOM 1592 C C . VAL A 1 206 ? 20.268 10.441 -8.765 1.00 96.75 206 VAL A C 1
ATOM 1594 O O . VAL A 1 206 ? 19.299 10.095 -8.097 1.00 96.75 206 VAL A O 1
ATOM 1597 N N . GLU A 1 207 ? 21.517 10.282 -8.333 1.00 96.75 207 GLU A N 1
ATOM 1598 C CA . GLU A 1 207 ? 21.881 9.646 -7.062 1.00 96.75 207 GLU A CA 1
ATOM 1599 C C . GLU A 1 207 ? 21.312 10.395 -5.853 1.00 96.75 207 GLU A C 1
ATOM 1601 O O . GLU A 1 207 ? 20.719 9.779 -4.969 1.00 96.75 207 GLU A O 1
ATOM 1606 N N . ALA A 1 208 ? 21.383 11.727 -5.847 1.00 95.69 208 ALA A N 1
ATOM 1607 C CA . ALA A 1 208 ? 20.795 12.535 -4.781 1.00 95.69 208 ALA A CA 1
ATOM 1608 C C . ALA A 1 208 ? 19.268 12.352 -4.660 1.00 95.69 208 ALA A C 1
ATOM 1610 O O . ALA A 1 208 ? 18.726 12.404 -3.556 1.00 95.69 208 ALA A O 1
ATOM 1611 N N . LYS A 1 209 ? 18.566 12.128 -5.780 1.00 94.94 209 LYS A N 1
ATOM 1612 C CA . LYS A 1 209 ? 17.109 11.915 -5.805 1.00 94.94 209 LYS A CA 1
ATOM 1613 C C . LYS A 1 209 ? 16.697 10.465 -5.534 1.00 94.94 209 LYS A C 1
ATOM 1615 O O . LYS A 1 209 ? 15.687 10.228 -4.873 1.00 94.94 209 LYS A O 1
ATOM 1620 N N . TYR A 1 210 ? 17.437 9.505 -6.084 1.00 96.56 210 TYR A N 1
ATOM 1621 C CA . TYR A 1 210 ? 16.994 8.117 -6.247 1.00 96.56 210 TYR A CA 1
ATOM 1622 C C . TYR A 1 210 ? 17.978 7.073 -5.710 1.00 96.56 210 TYR A C 1
ATOM 1624 O O . TYR A 1 210 ? 17.634 5.893 -5.708 1.00 96.56 210 TYR A O 1
ATOM 1632 N N . GLY A 1 211 ? 19.152 7.469 -5.209 1.00 95.88 211 GLY A N 1
ATOM 1633 C CA . GLY A 1 211 ? 20.233 6.560 -4.806 1.00 95.88 211 GLY A CA 1
ATOM 1634 C C . GLY A 1 211 ? 19.781 5.460 -3.847 1.00 95.88 211 GLY A C 1
ATOM 1635 O O . GLY A 1 211 ? 19.994 4.288 -4.125 1.00 95.88 211 GLY A O 1
ATOM 1636 N N . ASN A 1 212 ? 19.007 5.803 -2.812 1.00 94.25 212 ASN A N 1
ATOM 1637 C CA . ASN A 1 212 ? 18.450 4.809 -1.884 1.00 94.25 212 ASN A CA 1
ATOM 1638 C C . ASN A 1 212 ? 17.571 3.747 -2.576 1.00 94.25 212 ASN A C 1
ATOM 1640 O O . ASN A 1 212 ? 17.536 2.595 -2.147 1.00 94.25 212 ASN A O 1
ATOM 1644 N N . LEU A 1 213 ? 16.826 4.130 -3.620 1.00 95.62 213 LEU A N 1
ATOM 1645 C CA . LEU A 1 213 ? 16.002 3.199 -4.394 1.00 95.62 213 LEU A CA 1
ATOM 1646 C C . LEU A 1 213 ? 16.877 2.336 -5.304 1.00 95.62 213 LEU A C 1
ATOM 1648 O O . LEU A 1 213 ? 16.618 1.144 -5.431 1.00 95.62 213 LEU A O 1
ATOM 1652 N N . PHE A 1 214 ? 17.919 2.914 -5.902 1.00 96.88 214 PHE A N 1
ATOM 1653 C CA . PHE A 1 214 ? 18.838 2.181 -6.770 1.00 96.88 214 PHE A CA 1
ATOM 1654 C C . PHE A 1 214 ? 19.636 1.151 -5.969 1.00 96.88 214 PHE A C 1
ATOM 1656 O O . PHE A 1 214 ? 19.676 -0.014 -6.355 1.00 96.88 214 PHE A O 1
ATOM 1663 N N . ASP A 1 215 ? 20.149 1.538 -4.800 1.00 96.31 215 ASP A N 1
ATOM 1664 C CA . ASP A 1 215 ? 20.828 0.641 -3.864 1.00 96.31 215 ASP A CA 1
ATOM 1665 C C . ASP A 1 215 ? 19.908 -0.498 -3.411 1.00 96.31 215 ASP A C 1
ATOM 1667 O O . ASP A 1 215 ? 20.327 -1.652 -3.324 1.00 96.31 215 ASP A O 1
ATOM 1671 N N . MET A 1 216 ? 18.637 -0.194 -3.125 1.00 94.62 216 MET A N 1
ATOM 1672 C CA . MET A 1 216 ? 17.647 -1.209 -2.761 1.00 94.62 216 MET A CA 1
ATOM 1673 C C . MET A 1 216 ? 17.409 -2.195 -3.909 1.00 94.62 216 MET A C 1
ATOM 1675 O O . MET A 1 216 ? 17.391 -3.400 -3.669 1.00 94.62 216 MET A O 1
ATOM 1679 N N . TYR A 1 217 ? 17.251 -1.705 -5.142 1.00 96.19 217 TYR A N 1
ATOM 1680 C CA . TYR A 1 217 ? 17.071 -2.558 -6.316 1.00 96.19 217 TYR A CA 1
ATOM 1681 C C . TYR A 1 217 ? 18.301 -3.437 -6.562 1.00 96.19 217 TYR A C 1
ATOM 1683 O O . TYR A 1 217 ? 18.156 -4.653 -6.694 1.00 96.19 217 TYR A O 1
ATOM 1691 N N . GLN A 1 218 ? 19.503 -2.855 -6.538 1.00 96.44 218 GLN A N 1
ATOM 1692 C CA . GLN A 1 218 ? 20.757 -3.582 -6.735 1.00 96.44 218 GLN A CA 1
ATOM 1693 C C . GLN A 1 218 ? 20.957 -4.657 -5.664 1.00 96.44 218 GLN A C 1
ATOM 1695 O O . GLN A 1 218 ? 21.314 -5.782 -5.985 1.00 96.44 218 GLN A O 1
ATOM 1700 N N . ARG A 1 219 ? 20.651 -4.375 -4.393 1.00 94.62 219 ARG A N 1
ATOM 1701 C CA . ARG A 1 219 ? 20.734 -5.386 -3.322 1.00 94.62 219 ARG A CA 1
ATOM 1702 C C . ARG A 1 219 ? 19.778 -6.564 -3.511 1.00 94.62 219 ARG A C 1
ATOM 1704 O O . ARG A 1 219 ? 20.051 -7.639 -2.989 1.00 94.62 219 ARG A O 1
ATOM 1711 N N . ILE A 1 220 ? 18.645 -6.354 -4.180 1.00 91.94 220 ILE A N 1
ATOM 1712 C CA . ILE A 1 220 ? 17.621 -7.389 -4.384 1.00 91.94 220 ILE A CA 1
ATOM 1713 C C . ILE A 1 220 ? 17.885 -8.194 -5.658 1.00 91.94 220 ILE A C 1
ATOM 1715 O O . ILE A 1 220 ? 17.625 -9.393 -5.684 1.00 91.94 220 ILE A O 1
ATOM 1719 N N . THR A 1 221 ? 18.349 -7.531 -6.715 1.00 92.50 221 THR A N 1
ATOM 1720 C CA . THR A 1 221 ? 18.415 -8.096 -8.074 1.00 92.50 221 THR A CA 1
ATOM 1721 C C . THR A 1 221 ? 19.833 -8.330 -8.582 1.00 92.50 221 THR A C 1
ATOM 1723 O O . THR A 1 221 ? 19.991 -9.006 -9.591 1.00 92.50 221 THR A O 1
ATOM 1726 N N . ASP A 1 222 ? 20.839 -7.777 -7.898 1.00 94.44 222 ASP A N 1
ATOM 1727 C CA . ASP A 1 222 ? 22.244 -7.714 -8.322 1.00 94.44 222 ASP A CA 1
ATOM 1728 C C . ASP A 1 222 ? 22.477 -6.939 -9.639 1.00 94.44 222 ASP A C 1
ATOM 1730 O O . ASP A 1 222 ? 23.521 -7.037 -10.280 1.00 94.44 222 ASP A O 1
ATOM 1734 N N . GLU A 1 223 ? 21.507 -6.117 -10.049 1.00 94.81 223 GLU A N 1
ATOM 1735 C CA . GLU A 1 223 ? 21.565 -5.284 -11.252 1.00 94.81 223 GLU A CA 1
ATOM 1736 C C . GLU A 1 223 ? 21.722 -3.803 -10.874 1.00 94.81 223 GLU A C 1
ATOM 1738 O O . GLU A 1 223 ? 20.979 -3.291 -10.039 1.00 94.81 223 GLU A O 1
ATOM 1743 N N . ASP A 1 224 ? 22.677 -3.101 -11.494 1.00 96.88 224 ASP A N 1
ATOM 1744 C CA . ASP A 1 224 ? 22.953 -1.674 -11.255 1.00 96.88 224 ASP A CA 1
ATOM 1745 C C . ASP A 1 224 ? 22.045 -0.771 -12.124 1.00 96.88 224 ASP A C 1
ATOM 1747 O O . ASP A 1 224 ? 22.278 -0.680 -13.340 1.00 96.88 224 ASP A O 1
ATOM 1751 N N . PRO A 1 225 ? 21.071 -0.037 -11.539 1.00 97.06 225 PRO A N 1
ATOM 1752 C CA . PRO A 1 225 ? 20.149 0.808 -12.301 1.00 97.06 225 PRO A CA 1
ATOM 1753 C C . PRO A 1 225 ? 20.796 2.023 -12.976 1.00 97.06 225 PRO A C 1
ATOM 1755 O O . PRO A 1 225 ? 20.165 2.666 -13.813 1.00 97.06 225 PRO A O 1
ATOM 1758 N N . TYR A 1 226 ? 22.047 2.363 -12.639 1.00 96.88 226 TYR A N 1
ATOM 1759 C CA . TYR A 1 226 ? 22.805 3.384 -13.370 1.00 96.88 226 TYR A CA 1
ATOM 1760 C C . TYR A 1 226 ? 23.339 2.876 -14.715 1.00 96.88 226 TYR A C 1
ATOM 1762 O O . TYR A 1 226 ? 23.813 3.679 -15.519 1.00 96.88 226 TYR A O 1
ATOM 1770 N N . ARG A 1 227 ? 23.334 1.557 -14.942 1.00 96.00 227 ARG A N 1
ATOM 1771 C CA . ARG A 1 227 ? 23.945 0.912 -16.116 1.00 96.00 227 ARG A CA 1
ATOM 1772 C C . ARG A 1 227 ? 22.949 0.134 -16.958 1.00 96.00 227 ARG A C 1
ATOM 1774 O O . ARG A 1 227 ? 23.108 0.075 -18.175 1.00 96.00 227 ARG A O 1
ATOM 1781 N N . VAL A 1 228 ? 21.971 -0.497 -16.318 1.00 96.56 228 VAL A N 1
ATOM 1782 C CA . VAL A 1 228 ? 20.931 -1.289 -16.976 1.00 96.56 228 VAL A CA 1
ATOM 1783 C C . VAL A 1 228 ? 19.560 -0.866 -16.455 1.00 96.56 228 VAL A C 1
ATOM 1785 O O . VAL A 1 228 ? 19.445 -0.516 -15.281 1.00 96.56 228 VAL A O 1
ATOM 1788 N N . PRO A 1 229 ? 18.509 -0.879 -17.290 1.00 97.38 229 PRO A N 1
ATOM 1789 C CA . PRO A 1 229 ? 17.171 -0.546 -16.828 1.00 97.38 229 PRO A CA 1
ATOM 1790 C C . PRO A 1 229 ? 16.685 -1.541 -15.772 1.00 97.38 229 PRO A C 1
ATOM 1792 O O . PRO A 1 229 ? 16.945 -2.743 -15.855 1.00 97.38 229 PRO A O 1
ATOM 1795 N N . MET A 1 230 ? 15.916 -1.040 -14.809 1.00 97.31 230 MET A N 1
ATOM 1796 C CA . MET A 1 230 ? 15.221 -1.883 -13.840 1.00 97.31 230 MET A CA 1
ATOM 1797 C C . MET A 1 230 ? 14.123 -2.681 -14.536 1.00 97.31 230 MET A C 1
ATOM 1799 O O . MET A 1 230 ? 13.492 -2.197 -15.476 1.00 97.31 230 MET A O 1
ATOM 1803 N N . ARG A 1 231 ? 13.822 -3.869 -14.020 1.00 96.56 231 ARG A N 1
ATOM 1804 C CA . ARG A 1 231 ? 12.617 -4.614 -14.391 1.00 96.56 231 ARG A CA 1
ATOM 1805 C C . ARG A 1 231 ? 11.521 -4.320 -13.382 1.00 96.56 231 ARG A C 1
ATOM 1807 O O . ARG A 1 231 ? 11.747 -4.393 -12.173 1.00 96.56 231 ARG A O 1
ATOM 1814 N N . ILE A 1 232 ? 10.337 -3.991 -13.885 1.00 96.75 232 ILE A N 1
ATOM 1815 C CA . ILE A 1 232 ? 9.160 -3.688 -13.073 1.00 96.75 232 ILE A CA 1
ATOM 1816 C C . ILE A 1 232 ? 7.929 -4.449 -13.564 1.00 96.75 232 ILE A C 1
ATOM 1818 O O . ILE A 1 232 ? 7.786 -4.715 -14.756 1.00 96.75 232 ILE A O 1
ATOM 1822 N N . TYR A 1 233 ? 7.020 -4.779 -12.651 1.00 95.88 233 TYR A N 1
ATOM 1823 C CA . TYR A 1 233 ? 5.749 -5.422 -12.957 1.00 95.88 233 TYR A CA 1
ATOM 1824 C C . 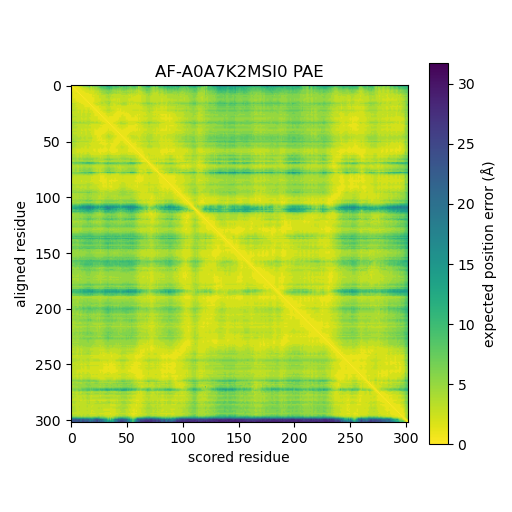TYR A 1 233 ? 4.644 -4.992 -11.976 1.00 95.88 233 TYR A C 1
ATOM 1826 O O . TYR A 1 233 ? 4.947 -4.615 -10.837 1.00 95.88 233 TYR A O 1
ATOM 1834 N N . PRO A 1 234 ? 3.359 -5.031 -12.379 1.00 95.62 234 PRO A N 1
ATOM 1835 C CA . PRO A 1 234 ? 2.260 -4.657 -11.499 1.00 95.62 234 PRO A CA 1
ATOM 1836 C C . PRO A 1 234 ? 2.042 -5.620 -10.319 1.00 95.62 234 PRO A C 1
ATOM 1838 O O . PRO A 1 234 ? 2.076 -6.836 -10.498 1.00 95.62 234 PRO A O 1
ATOM 1841 N N . ALA A 1 235 ? 1.726 -5.093 -9.130 1.00 94.69 235 ALA A N 1
ATOM 1842 C CA . ALA A 1 235 ? 1.336 -5.897 -7.962 1.00 94.69 235 ALA A CA 1
ATOM 1843 C C . ALA A 1 235 ? 0.314 -5.198 -7.053 1.00 94.69 235 ALA A C 1
ATOM 1845 O O . ALA A 1 235 ? 0.265 -3.971 -6.992 1.00 94.69 235 ALA A O 1
ATOM 1846 N N . VAL A 1 236 ? -0.483 -5.970 -6.307 1.00 94.69 236 VAL A N 1
ATOM 1847 C CA . VAL A 1 236 ? -1.448 -5.436 -5.326 1.00 94.69 236 VAL A CA 1
ATOM 1848 C C . VAL A 1 236 ? -0.722 -4.670 -4.217 1.00 94.69 236 VAL A C 1
ATOM 1850 O O . VAL A 1 236 ? 0.296 -5.142 -3.705 1.00 94.69 236 VAL A O 1
ATOM 1853 N N . HIS A 1 237 ? -1.238 -3.496 -3.843 1.00 94.31 237 HIS A N 1
ATOM 1854 C CA . HIS A 1 237 ? -0.531 -2.582 -2.940 1.00 94.31 237 HIS A CA 1
ATOM 1855 C C . HIS A 1 237 ? -1.378 -1.906 -1.863 1.00 94.31 237 HIS A C 1
ATOM 1857 O O . HIS A 1 237 ? -0.879 -1.685 -0.765 1.00 94.31 237 HIS A O 1
ATOM 1863 N N . TYR A 1 238 ? -2.617 -1.528 -2.166 1.00 94.94 238 TYR A N 1
ATOM 1864 C CA . TYR A 1 238 ? -3.450 -0.780 -1.226 1.00 94.94 238 TYR A CA 1
ATOM 1865 C C . TYR A 1 238 ? -4.914 -1.176 -1.387 1.00 94.94 238 TYR A C 1
ATOM 1867 O O . TYR A 1 238 ? -5.359 -1.403 -2.515 1.00 94.94 238 TYR A O 1
ATOM 1875 N N . THR A 1 239 ? -5.664 -1.253 -0.292 1.00 95.50 239 THR A N 1
ATOM 1876 C CA . THR A 1 239 ? -7.105 -1.531 -0.332 1.00 95.50 239 THR A CA 1
ATOM 1877 C C . THR A 1 239 ? -7.899 -0.265 -0.053 1.00 95.50 239 THR A C 1
ATOM 1879 O O . THR A 1 239 ? -7.814 0.284 1.036 1.00 95.50 239 THR A O 1
ATOM 1882 N N . MET A 1 240 ? -8.662 0.204 -1.044 1.00 96.38 240 MET A N 1
ATOM 1883 C CA . MET A 1 240 ? -9.533 1.373 -0.888 1.00 96.38 240 MET A CA 1
ATOM 1884 C C . MET A 1 240 ? -10.858 1.003 -0.236 1.00 96.38 240 MET A C 1
ATOM 1886 O O . MET A 1 240 ? -11.483 1.852 0.380 1.00 96.38 240 MET A O 1
ATOM 1890 N N . GLY A 1 241 ? -11.310 -0.243 -0.390 1.00 96.38 241 GLY A N 1
ATOM 1891 C CA . GLY A 1 241 ? -12.390 -0.752 0.444 1.00 96.38 241 GLY A CA 1
ATOM 1892 C C . GLY A 1 241 ? -11.936 -0.996 1.877 1.00 96.38 241 GLY A C 1
ATOM 1893 O O . GLY A 1 241 ? -10.743 -1.073 2.158 1.00 96.38 241 GLY A O 1
ATOM 1894 N N . GLY A 1 242 ? -12.900 -1.230 2.756 1.00 97.25 242 GLY A N 1
ATOM 1895 C CA . GLY A 1 242 ? -12.668 -1.471 4.175 1.00 97.25 242 GLY A CA 1
ATOM 1896 C C . GLY A 1 242 ? -13.983 -1.512 4.940 1.00 97.25 242 GLY A C 1
ATOM 1897 O O . GLY A 1 242 ? -15.057 -1.658 4.348 1.00 97.25 242 GLY A O 1
ATOM 1898 N N . LEU A 1 243 ? -13.914 -1.351 6.259 1.00 98.38 243 LEU A N 1
ATOM 1899 C CA . LEU A 1 243 ? -15.112 -1.110 7.056 1.00 98.38 243 LEU A CA 1
ATOM 1900 C C . LEU A 1 243 ? -15.798 0.177 6.592 1.00 98.38 243 LEU A C 1
ATOM 1902 O O . LEU A 1 243 ? -15.144 1.193 6.345 1.00 98.38 243 LEU A O 1
ATOM 1906 N N . TRP A 1 244 ? -17.122 0.122 6.478 1.00 98.44 244 TRP A N 1
ATOM 1907 C CA . TRP A 1 244 ? -17.923 1.318 6.282 1.00 98.44 244 TRP A CA 1
ATOM 1908 C C . TRP A 1 244 ? -17.859 2.176 7.544 1.00 98.44 244 TRP A C 1
ATOM 1910 O O . TRP A 1 244 ? -17.995 1.652 8.652 1.00 98.44 244 TRP A O 1
ATOM 1920 N N . VAL A 1 245 ? -17.676 3.477 7.356 1.00 98.50 245 VAL A N 1
ATOM 1921 C CA . VAL A 1 245 ? -17.688 4.501 8.397 1.00 98.50 245 VAL A CA 1
ATOM 1922 C C . VAL A 1 245 ? -18.497 5.720 7.952 1.00 98.50 245 VAL A C 1
ATOM 1924 O O . VAL A 1 245 ? -18.614 5.990 6.755 1.00 98.50 245 VAL A O 1
ATOM 1927 N N . ASP A 1 246 ? -19.052 6.453 8.907 1.00 97.50 246 ASP A N 1
ATOM 1928 C CA . ASP A 1 246 ? -19.630 7.774 8.676 1.00 97.50 246 ASP A CA 1
ATOM 1929 C C . ASP A 1 246 ? -18.555 8.884 8.686 1.00 97.50 246 ASP A C 1
ATOM 1931 O O . ASP A 1 246 ? -17.351 8.618 8.705 1.00 97.50 246 ASP A O 1
ATOM 1935 N N . TYR A 1 247 ? -18.992 10.147 8.657 1.00 95.31 247 TYR A N 1
ATOM 1936 C CA . TYR A 1 247 ? -18.097 11.310 8.706 1.00 95.31 247 TYR A CA 1
ATOM 1937 C C . TYR A 1 247 ? -17.338 11.452 10.032 1.00 95.31 247 TYR A C 1
ATOM 1939 O O . TYR A 1 247 ? -16.316 12.136 10.065 1.00 95.31 247 TYR A O 1
ATOM 1947 N N . ASP A 1 248 ? -17.801 10.787 11.091 1.00 96.69 248 ASP A N 1
ATOM 1948 C CA . ASP A 1 248 ? -17.160 10.777 12.404 1.00 96.69 248 ASP A CA 1
ATOM 1949 C C . ASP A 1 248 ? -16.152 9.618 12.551 1.00 96.69 248 ASP A C 1
ATOM 1951 O O . ASP A 1 248 ? -15.531 9.442 13.607 1.00 96.69 248 ASP A O 1
ATOM 1955 N N . LEU A 1 249 ? -15.961 8.843 11.473 1.00 98.12 249 LEU A N 1
ATOM 1956 C CA . LEU A 1 249 ? -15.179 7.608 11.395 1.00 98.12 249 LEU A CA 1
ATOM 1957 C C . LEU A 1 249 ? -15.753 6.465 12.249 1.00 98.12 249 LEU A C 1
ATOM 1959 O O . LEU A 1 249 ? -15.056 5.480 12.529 1.00 98.12 249 LEU A O 1
ATOM 1963 N N . GLN A 1 250 ? -17.023 6.571 12.655 1.00 98.31 250 GLN A N 1
ATOM 1964 C CA . GLN A 1 250 ? -17.740 5.521 13.367 1.00 98.31 250 GLN A CA 1
ATOM 1965 C C . GLN A 1 250 ? -18.338 4.532 12.363 1.00 98.31 250 GLN A C 1
ATOM 1967 O O . GLN A 1 250 ? -18.920 4.899 11.346 1.00 98.31 250 GLN A O 1
ATOM 1972 N N . THR A 1 251 ? -18.171 3.243 12.637 1.00 98.62 251 THR A N 1
ATOM 1973 C CA . THR A 1 251 ? -18.770 2.176 11.830 1.00 98.62 251 THR A CA 1
ATOM 1974 C C . THR A 1 251 ? -20.274 2.067 12.089 1.00 98.62 251 THR A C 1
ATOM 1976 O O . THR A 1 251 ? -20.822 2.709 12.979 1.00 98.62 251 THR A O 1
ATOM 1979 N N . THR A 1 252 ? -20.961 1.163 11.388 1.00 98.12 252 THR A N 1
ATOM 1980 C CA . THR A 1 252 ? -22.377 0.870 11.678 1.00 98.12 252 THR A CA 1
ATOM 1981 C C . THR A 1 252 ? -22.632 0.239 13.048 1.00 98.12 252 THR A C 1
ATOM 1983 O O . THR A 1 252 ? -23.789 0.135 13.451 1.00 98.12 252 THR A O 1
ATOM 1986 N N . ILE A 1 253 ? -21.589 -0.189 13.766 1.00 98.44 253 ILE A N 1
ATOM 1987 C CA . ILE A 1 253 ? -21.685 -0.598 15.168 1.00 98.44 253 ILE A CA 1
ATOM 1988 C C . ILE A 1 253 ? -21.311 0.616 16.034 1.00 98.44 253 ILE A C 1
ATOM 1990 O O . ILE A 1 253 ? -20.141 1.011 16.035 1.00 98.44 253 ILE A O 1
ATOM 1994 N N . PRO A 1 254 ? -22.248 1.187 16.816 1.00 97.62 254 PRO A N 1
ATOM 1995 C CA . PRO A 1 254 ? -21.937 2.274 17.738 1.00 97.62 254 PRO A CA 1
ATOM 1996 C C . PRO A 1 254 ? -20.765 1.924 18.661 1.00 97.62 254 PRO A C 1
ATOM 1998 O O . PRO A 1 254 ? -20.672 0.804 19.171 1.00 97.62 254 PRO A O 1
ATOM 2001 N N . GLY A 1 255 ? -19.863 2.882 18.874 1.00 97.50 255 GLY A N 1
ATOM 2002 C CA . GLY A 1 255 ? -18.661 2.701 19.693 1.00 97.50 255 GLY A CA 1
ATOM 2003 C C . GLY A 1 255 ? -17.505 1.972 19.008 1.00 97.50 255 GLY A C 1
ATOM 2004 O O . GLY A 1 255 ? -16.428 1.888 19.596 1.00 97.50 255 GLY A O 1
ATOM 2005 N N . LEU A 1 256 ? -17.685 1.473 17.781 1.00 98.69 256 LEU A N 1
ATOM 2006 C CA . LEU A 1 256 ? -16.597 0.967 16.948 1.00 98.69 256 LEU A CA 1
ATOM 2007 C C . LEU A 1 256 ? -16.242 2.001 15.882 1.00 98.69 256 LEU A C 1
ATOM 2009 O O . LEU A 1 256 ? -17.078 2.340 15.050 1.00 98.69 256 LEU A O 1
ATOM 2013 N N . PHE A 1 257 ? -14.987 2.427 15.863 1.00 98.69 257 PHE A N 1
ATOM 2014 C CA . PHE A 1 257 ? -14.410 3.338 14.880 1.00 98.69 257 PHE A CA 1
ATOM 2015 C C . PHE A 1 257 ? -13.376 2.605 14.022 1.00 98.69 257 PHE A C 1
ATOM 2017 O O . PHE A 1 257 ? -12.772 1.625 14.472 1.00 98.69 257 PHE A O 1
ATOM 2024 N N . ALA A 1 258 ? -13.134 3.082 12.802 1.00 98.38 258 ALA A N 1
ATOM 2025 C CA . ALA A 1 258 ? -12.096 2.536 11.927 1.00 98.38 258 ALA A CA 1
ATOM 2026 C C . ALA A 1 258 ? -11.353 3.646 11.176 1.00 98.38 258 ALA A C 1
ATOM 2028 O O . ALA A 1 258 ? -11.970 4.566 10.646 1.00 98.38 258 ALA A O 1
ATOM 2029 N N . VAL A 1 259 ? -10.024 3.542 11.110 1.00 97.75 259 VAL A N 1
ATOM 2030 C CA . VAL A 1 259 ? -9.150 4.592 10.558 1.00 97.75 259 VAL A CA 1
ATOM 2031 C C . VAL A 1 259 ? -8.071 4.053 9.634 1.00 97.75 259 VAL A C 1
ATOM 2033 O O . VAL A 1 259 ? -7.655 2.892 9.731 1.00 97.75 259 VAL A O 1
ATOM 2036 N N . GLY A 1 260 ? -7.566 4.921 8.762 1.00 96.06 260 GLY A N 1
ATOM 2037 C CA . GLY A 1 260 ? -6.563 4.558 7.774 1.00 96.06 260 GLY A CA 1
ATOM 2038 C C . GLY A 1 260 ? -7.100 3.531 6.780 1.00 96.06 260 GLY A C 1
ATOM 2039 O O . GLY A 1 260 ? -8.289 3.464 6.493 1.00 96.06 260 GLY A O 1
ATOM 2040 N N . GLU A 1 261 ? -6.216 2.657 6.302 1.00 96.88 261 GLU A N 1
ATOM 2041 C CA . GLU A 1 261 ? -6.560 1.612 5.322 1.00 96.88 261 GLU A CA 1
ATOM 2042 C C . GLU A 1 261 ? -7.567 0.564 5.851 1.00 96.88 261 GLU A C 1
ATOM 2044 O O . GLU A 1 261 ? -8.004 -0.311 5.111 1.00 96.88 261 GLU A O 1
ATOM 2049 N N . ALA A 1 262 ? -7.944 0.617 7.133 1.00 97.06 262 ALA A N 1
ATOM 2050 C CA . ALA A 1 262 ? -8.999 -0.236 7.674 1.00 97.06 262 ALA A CA 1
ATOM 2051 C C . ALA A 1 262 ? -10.414 0.210 7.244 1.00 97.06 262 ALA A C 1
ATOM 2053 O O . ALA A 1 262 ? -11.339 -0.607 7.301 1.00 97.06 262 ALA A O 1
ATOM 2054 N N . ASN A 1 263 ? -10.596 1.473 6.833 1.00 96.81 263 ASN A N 1
ATOM 2055 C CA . ASN A 1 263 ? -11.879 2.036 6.400 1.00 96.81 263 ASN A CA 1
ATOM 2056 C C . ASN A 1 263 ? -11.914 2.315 4.881 1.00 96.81 263 ASN A C 1
ATOM 2058 O O . ASN A 1 263 ? -10.906 2.183 4.191 1.00 96.81 263 ASN A O 1
ATOM 2062 N N . PHE A 1 264 ? -13.094 2.672 4.361 1.00 96.00 264 PHE A N 1
ATOM 2063 C CA . PHE A 1 264 ? -13.337 2.841 2.920 1.00 96.00 264 PHE A CA 1
ATOM 2064 C C . PHE A 1 264 ? -13.385 4.293 2.390 1.00 96.00 264 PHE A C 1
ATOM 2066 O O . PHE A 1 264 ? -13.557 4.489 1.184 1.00 96.00 264 PHE A O 1
ATOM 2073 N N . SER A 1 265 ? -13.362 5.308 3.258 1.00 93.31 265 SER A N 1
ATOM 2074 C CA . SER A 1 265 ? -14.047 6.587 2.990 1.00 93.31 265 SER A CA 1
ATOM 2075 C C . SER A 1 265 ? -13.376 7.486 1.946 1.00 93.31 265 SER A C 1
ATOM 2077 O O . SER A 1 265 ? -14.066 8.103 1.136 1.00 93.31 265 SER A O 1
ATOM 2079 N N . ASP A 1 266 ? -12.046 7.569 1.934 1.00 91.88 266 ASP A N 1
ATOM 2080 C CA . ASP A 1 266 ? -11.375 8.741 1.344 1.00 91.88 266 ASP A CA 1
ATOM 2081 C C . ASP A 1 266 ? -10.997 8.595 -0.131 1.00 91.88 266 ASP A C 1
ATOM 2083 O O . ASP A 1 266 ? -10.796 9.584 -0.838 1.00 91.88 266 ASP A O 1
ATOM 2087 N N . HIS A 1 267 ? -10.851 7.359 -0.609 1.00 94.00 267 HIS A N 1
ATOM 2088 C CA . HIS A 1 267 ? -10.115 7.098 -1.855 1.00 94.00 267 HIS A CA 1
ATOM 2089 C C . HIS A 1 267 ? -10.999 6.684 -3.029 1.00 94.00 267 HIS A C 1
ATOM 2091 O O . HIS A 1 267 ? -10.499 6.512 -4.146 1.00 94.00 267 HIS A O 1
ATOM 2097 N N . GLY A 1 268 ? -12.301 6.501 -2.796 1.00 92.56 268 GLY A N 1
ATOM 2098 C CA . GLY A 1 268 ? -13.237 6.012 -3.804 1.00 92.56 268 GLY A CA 1
ATOM 2099 C C . GLY A 1 268 ? -12.724 4.734 -4.479 1.00 92.56 268 GLY A C 1
ATOM 2100 O O . GLY A 1 268 ? -12.360 3.765 -3.816 1.00 92.56 268 GLY A O 1
ATOM 2101 N N . ALA A 1 269 ? -12.675 4.732 -5.812 1.00 92.25 269 ALA A N 1
ATOM 2102 C CA . ALA A 1 269 ? -12.204 3.584 -6.590 1.00 92.25 269 ALA A CA 1
ATOM 2103 C C . ALA A 1 269 ? -10.695 3.597 -6.893 1.00 92.25 269 ALA A C 1
ATOM 2105 O O . ALA A 1 269 ? -10.167 2.595 -7.374 1.00 92.25 269 ALA A O 1
ATOM 2106 N N . ASN A 1 270 ? -9.988 4.711 -6.667 1.00 89.81 270 ASN A N 1
ATOM 2107 C CA . ASN A 1 270 ? -8.575 4.825 -7.026 1.00 89.81 270 ASN A CA 1
ATOM 2108 C C . ASN A 1 270 ? -7.857 5.873 -6.174 1.00 89.81 270 ASN A C 1
ATOM 2110 O O . ASN A 1 270 ? -8.032 7.078 -6.344 1.00 89.81 270 ASN A O 1
ATOM 2114 N N . ARG A 1 271 ? -6.996 5.392 -5.279 1.00 91.38 271 ARG A N 1
ATOM 2115 C CA . ARG A 1 271 ? -6.198 6.230 -4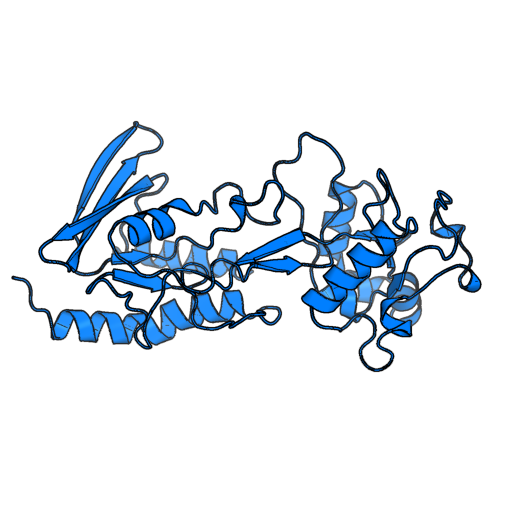.389 1.00 91.38 271 ARG A CA 1
ATOM 2116 C C . ARG A 1 271 ? -5.115 7.002 -5.153 1.00 91.38 271 ARG A C 1
ATOM 2118 O O . ARG A 1 271 ? -4.288 6.397 -5.838 1.00 91.38 271 ARG A O 1
ATOM 2125 N N . LEU A 1 272 ? -5.008 8.310 -4.933 1.00 84.38 272 LEU A N 1
ATOM 2126 C CA . LEU A 1 272 ? -3.862 9.089 -5.411 1.00 84.38 272 LEU A CA 1
ATOM 2127 C C . LEU A 1 272 ? -2.548 8.677 -4.717 1.00 84.38 272 LEU A C 1
ATOM 2129 O O . LEU A 1 272 ? -2.520 8.214 -3.575 1.00 84.38 272 LEU A O 1
ATOM 2133 N N . GLY A 1 273 ? -1.423 8.826 -5.418 1.00 78.12 273 GLY A N 1
ATOM 2134 C CA . GLY A 1 273 ? -0.104 8.580 -4.833 1.00 78.12 273 GLY A CA 1
ATOM 2135 C C . GLY A 1 273 ? 0.103 9.400 -3.552 1.00 78.12 273 GLY A C 1
ATOM 2136 O O . GLY A 1 273 ? -0.324 10.544 -3.464 1.00 78.12 273 GLY A O 1
ATOM 2137 N N . ALA A 1 274 ? 0.750 8.799 -2.550 1.00 80.56 274 ALA A N 1
ATOM 2138 C CA . ALA A 1 274 ? 1.050 9.394 -1.239 1.00 80.56 274 ALA A CA 1
ATOM 2139 C C . ALA A 1 274 ? -0.144 9.743 -0.314 1.00 80.56 274 ALA A C 1
ATOM 2141 O O . ALA A 1 274 ? 0.099 10.060 0.851 1.00 80.56 274 ALA A O 1
ATOM 2142 N N . SER A 1 275 ? -1.409 9.609 -0.736 1.00 88.25 275 SER A N 1
ATOM 2143 C CA . SER A 1 275 ? -2.552 10.039 0.093 1.00 88.25 275 SER A CA 1
ATOM 2144 C C . SER A 1 275 ? -2.899 9.110 1.267 1.00 88.25 275 SER A C 1
ATOM 2146 O O . SER A 1 275 ? -3.496 9.572 2.229 1.00 88.25 275 SER A O 1
ATOM 2148 N N . ALA A 1 276 ? -2.501 7.829 1.274 1.00 89.94 276 ALA A N 1
ATOM 2149 C CA . ALA A 1 276 ? -2.867 6.935 2.393 1.00 89.94 276 ALA A CA 1
ATOM 2150 C C . ALA A 1 276 ? -2.214 7.316 3.727 1.00 89.94 276 ALA A C 1
ATOM 2152 O O . ALA A 1 276 ? -2.815 7.155 4.783 1.00 89.94 276 ALA A O 1
ATOM 2153 N N . LEU A 1 277 ? -0.972 7.809 3.696 1.00 88.56 277 LEU A N 1
ATOM 2154 C CA . LEU A 1 277 ? -0.320 8.285 4.920 1.00 88.56 277 LEU A CA 1
ATOM 2155 C C . LEU A 1 277 ? -0.962 9.585 5.407 1.00 88.56 277 LEU A C 1
ATOM 2157 O O . LEU A 1 277 ? -1.045 9.808 6.611 1.00 88.56 277 LEU A O 1
ATOM 2161 N N . MET A 1 278 ? -1.433 10.414 4.472 1.00 89.62 278 MET A N 1
ATOM 2162 C CA . MET A 1 278 ? -2.199 11.612 4.793 1.00 89.62 278 MET A CA 1
ATOM 2163 C C . MET A 1 278 ? -3.530 11.247 5.451 1.00 89.62 278 MET A C 1
ATOM 2165 O O . MET A 1 278 ? -3.819 11.822 6.489 1.00 89.62 278 MET A O 1
ATOM 2169 N N . GLN A 1 279 ? -4.268 10.260 4.929 1.00 93.75 279 GLN A N 1
ATOM 2170 C CA . GLN A 1 279 ? -5.469 9.724 5.581 1.00 93.75 279 GLN A CA 1
ATOM 2171 C C . GLN A 1 279 ? -5.157 9.263 7.007 1.00 93.75 279 GLN A C 1
ATOM 2173 O O . GLN A 1 279 ? -5.776 9.733 7.948 1.00 93.75 279 GLN A O 1
ATOM 2178 N N . GLY A 1 280 ? -4.161 8.387 7.194 1.00 92.44 280 GLY A N 1
ATOM 2179 C CA . GLY A 1 280 ? -3.849 7.872 8.532 1.00 92.44 280 GLY A CA 1
ATOM 2180 C C . GLY A 1 280 ? -3.520 8.980 9.541 1.00 92.44 280 GLY A C 1
ATOM 2181 O O . GLY A 1 280 ? -3.905 8.894 10.706 1.00 92.44 280 GLY A O 1
ATOM 2182 N N . LEU A 1 281 ? -2.845 10.043 9.091 1.00 90.44 281 LEU A N 1
ATOM 2183 C CA . LEU A 1 281 ? -2.589 11.225 9.909 1.00 90.44 281 LEU A CA 1
ATOM 2184 C C . LEU A 1 281 ? -3.858 12.057 10.129 1.00 90.44 281 LEU A C 1
ATOM 2186 O O . LEU A 1 281 ? -4.082 12.514 11.245 1.00 90.44 281 LEU A O 1
ATOM 2190 N N . ALA A 1 282 ? -4.676 12.255 9.097 1.00 93.56 282 ALA A N 1
ATOM 2191 C CA . ALA A 1 282 ? -5.885 13.059 9.178 1.00 93.56 282 ALA A CA 1
ATOM 2192 C C . ALA A 1 282 ? -6.925 12.432 10.106 1.00 93.56 282 ALA A C 1
ATOM 2194 O O . ALA A 1 282 ? -7.358 13.081 11.060 1.00 93.56 282 ALA A O 1
ATOM 2195 N N . ASP A 1 283 ? -7.220 11.153 9.898 1.00 96.56 283 ASP A N 1
ATOM 2196 C CA . ASP A 1 283 ? -8.130 10.371 10.725 1.00 96.56 283 ASP A CA 1
ATOM 2197 C C . ASP A 1 283 ? -7.695 10.404 12.193 1.00 96.56 283 ASP A C 1
ATOM 2199 O O . ASP A 1 283 ? -8.472 10.755 13.080 1.00 96.56 283 ASP A O 1
ATOM 2203 N N . GLY A 1 284 ? -6.425 10.074 12.456 1.00 93.75 284 GLY A N 1
ATOM 2204 C CA . GLY A 1 284 ? -5.915 9.911 13.815 1.00 93.75 284 GLY A CA 1
ATOM 2205 C C . GLY A 1 284 ? -5.663 11.218 14.567 1.00 93.75 284 GLY A C 1
ATOM 2206 O O . GLY A 1 284 ? -5.828 11.256 15.785 1.00 93.75 284 GLY A O 1
ATOM 2207 N N . TYR A 1 285 ? -5.240 12.279 13.875 1.00 91.81 285 TYR A N 1
ATOM 2208 C CA . TYR A 1 285 ? -4.842 13.535 14.517 1.00 91.81 285 TYR A CA 1
ATOM 2209 C C . TYR A 1 285 ? -5.928 14.612 14.472 1.00 91.81 285 TYR A C 1
ATOM 2211 O O . TYR A 1 285 ? -6.057 15.370 15.430 1.00 91.81 285 TYR A O 1
ATOM 2219 N N . PHE A 1 286 ? -6.699 14.703 13.384 1.00 93.75 286 PHE A N 1
ATOM 2220 C CA . PHE A 1 286 ? -7.682 15.776 13.202 1.00 93.75 286 PHE A CA 1
ATOM 2221 C C . PHE A 1 286 ? -9.120 15.333 13.475 1.00 93.75 286 PHE A C 1
ATOM 2223 O O . PHE A 1 286 ? -9.887 16.134 14.003 1.00 93.75 286 PHE A O 1
ATOM 2230 N N . VAL A 1 287 ? -9.487 14.091 13.147 1.00 96.69 287 VAL A N 1
ATOM 2231 C CA . VAL A 1 287 ? -10.888 13.642 13.230 1.00 96.69 287 VAL A CA 1
ATOM 2232 C C . VAL A 1 287 ? -11.183 12.942 14.557 1.00 96.69 287 VAL A C 1
ATOM 2234 O O . VAL A 1 287 ? -11.968 13.454 15.358 1.00 96.69 287 VAL A O 1
ATOM 2237 N N . LEU A 1 288 ? -10.505 11.823 14.843 1.00 96.69 288 LEU A N 1
ATOM 2238 C CA . LEU A 1 288 ? -10.790 10.989 16.017 1.00 96.69 288 LEU A CA 1
ATOM 2239 C C . LEU A 1 288 ? -10.802 11.737 17.360 1.00 96.69 288 LEU A C 1
ATOM 2241 O O . LEU A 1 288 ? -11.685 11.450 18.169 1.00 96.69 288 LEU A O 1
ATOM 2245 N N . PRO A 1 289 ? -9.882 12.682 17.651 1.00 95.75 289 PRO A N 1
ATOM 2246 C CA . PRO A 1 289 ? -9.903 13.371 18.938 1.00 95.75 289 PRO A CA 1
ATOM 2247 C C . PRO A 1 289 ? -11.199 14.148 19.185 1.00 95.75 289 PRO A C 1
ATOM 2249 O O . PRO A 1 289 ? -11.631 14.255 20.328 1.00 95.75 289 PRO A O 1
ATOM 2252 N N . ALA A 1 290 ? -11.834 14.688 18.145 1.00 96.44 290 ALA A N 1
ATOM 2253 C CA . ALA A 1 290 ? -13.114 15.373 18.290 1.00 96.44 290 ALA A CA 1
ATOM 2254 C C . ALA A 1 290 ? -14.270 14.368 18.379 1.00 96.44 290 ALA A C 1
ATOM 2256 O O . ALA A 1 290 ? -15.109 14.466 19.276 1.00 96.44 290 ALA A O 1
ATOM 2257 N N . THR A 1 291 ? -14.288 13.377 17.487 1.00 96.94 291 THR A N 1
ATOM 2258 C CA . THR A 1 291 ? -15.443 12.487 17.311 1.00 96.94 291 THR A CA 1
ATOM 2259 C C . THR A 1 291 ? -15.574 11.461 18.432 1.00 96.94 291 THR A C 1
ATOM 2261 O O . THR A 1 291 ? -16.677 11.215 18.918 1.00 96.94 291 THR A O 1
ATOM 2264 N N . ILE A 1 292 ? -14.458 10.925 18.938 1.00 96.38 292 ILE A N 1
ATOM 2265 C CA . ILE A 1 292 ? -14.476 10.038 20.109 1.00 96.38 292 ILE A CA 1
ATOM 2266 C C . ILE A 1 292 ? -14.945 10.804 21.348 1.00 96.38 292 ILE A C 1
ATOM 2268 O O . ILE A 1 292 ? -15.771 10.293 22.100 1.00 96.38 292 ILE A O 1
ATOM 2272 N N . ASN A 1 293 ? -14.458 12.030 21.561 1.00 95.62 293 ASN A N 1
ATOM 2273 C CA . ASN A 1 293 ? -14.863 12.835 22.715 1.00 95.62 293 ASN A CA 1
ATOM 2274 C C . ASN A 1 293 ? -16.361 13.165 22.684 1.00 95.62 293 ASN A C 1
ATOM 2276 O O . ASN A 1 293 ? -17.030 13.040 23.710 1.00 95.62 293 ASN A O 1
ATOM 2280 N N . ASP A 1 294 ? -16.899 13.532 21.519 1.00 95.81 294 ASP A N 1
ATOM 2281 C CA . ASP A 1 294 ? -18.339 13.749 21.347 1.00 95.81 294 ASP A CA 1
ATOM 2282 C C . ASP A 1 294 ? -19.145 12.464 21.610 1.00 95.81 294 ASP A C 1
ATOM 2284 O O . ASP A 1 294 ? -20.108 12.482 22.384 1.00 95.81 294 ASP A O 1
ATOM 2288 N N . TYR A 1 295 ? -18.709 11.327 21.057 1.00 96.06 295 TYR A N 1
ATOM 2289 C CA . TYR A 1 295 ? -19.347 10.032 21.296 1.00 96.06 295 TYR A CA 1
ATOM 2290 C C . TYR A 1 295 ? -19.379 9.663 22.787 1.00 96.06 295 TYR A C 1
ATOM 2292 O O . TYR A 1 295 ? -20.431 9.268 23.301 1.00 96.06 295 TYR A O 1
ATOM 2300 N N . LEU A 1 296 ? -18.258 9.823 23.497 1.00 94.81 296 LEU A N 1
ATOM 2301 C CA . LEU A 1 296 ? -18.163 9.545 24.933 1.00 94.81 296 LEU A CA 1
ATOM 2302 C C . LEU A 1 296 ? -19.044 10.498 25.755 1.00 94.81 296 LEU A C 1
ATOM 2304 O O . LEU A 1 296 ? -19.722 10.055 26.681 1.00 94.81 296 LEU A O 1
ATOM 2308 N N . ALA A 1 297 ? -19.109 11.782 25.390 1.00 94.50 297 ALA A N 1
ATOM 2309 C CA . ALA A 1 297 ? -19.949 12.765 26.077 1.00 94.50 297 ALA A CA 1
ATOM 2310 C C . ALA A 1 297 ? -21.453 12.459 25.948 1.00 94.50 297 ALA A C 1
ATOM 2312 O O . ALA A 1 297 ? -22.213 12.659 26.896 1.00 94.50 297 ALA A O 1
ATOM 2313 N N . ARG A 1 298 ? -21.892 11.943 24.792 1.00 90.75 298 ARG A N 1
ATOM 2314 C CA . ARG A 1 298 ? -23.293 11.543 24.546 1.00 90.75 298 ARG A CA 1
ATOM 2315 C C . ARG A 1 298 ? -23.643 10.173 25.119 1.00 90.75 298 ARG A C 1
ATOM 2317 O O . ARG A 1 298 ? -24.823 9.839 25.234 1.00 90.75 298 ARG A O 1
ATOM 2324 N N . THR A 1 299 ? -22.633 9.390 25.484 1.00 82.12 299 THR A N 1
ATOM 2325 C CA . THR A 1 299 ? -22.780 7.998 25.906 1.00 82.12 299 THR A CA 1
ATOM 2326 C C . THR A 1 299 ? -22.196 7.794 27.307 1.00 82.12 299 THR A C 1
ATOM 2328 O O . THR A 1 299 ? -21.233 7.043 27.461 1.00 82.12 299 THR A O 1
ATOM 2331 N N . PRO A 1 300 ? -22.749 8.451 28.348 1.00 62.09 300 PRO A N 1
ATOM 2332 C CA . PRO A 1 300 ? -22.234 8.299 29.702 1.00 62.09 300 PRO A CA 1
ATOM 2333 C C . PRO A 1 300 ? -22.324 6.833 30.137 1.00 62.09 300 PRO A C 1
ATOM 2335 O O . PRO A 1 300 ? -23.316 6.161 29.835 1.00 62.09 300 PRO A O 1
ATOM 2338 N N . HIS A 1 301 ? -21.278 6.352 30.819 1.00 61.06 301 HIS A N 1
ATOM 2339 C CA . HIS A 1 301 ? -21.151 4.963 31.260 1.00 61.06 301 HIS A CA 1
ATOM 2340 C C . HIS A 1 301 ? -22.455 4.484 31.919 1.00 61.06 301 HIS A C 1
ATOM 2342 O O . HIS A 1 301 ? -22.898 5.036 32.928 1.00 61.06 301 HIS A O 1
ATOM 2348 N N . ARG A 1 302 ? -23.073 3.466 31.322 1.00 51.16 302 ARG A N 1
ATOM 2349 C CA . ARG A 1 302 ? -24.109 2.644 31.944 1.00 51.16 302 ARG A CA 1
ATOM 2350 C C . ARG A 1 302 ? -23.599 1.218 32.025 1.00 51.16 302 ARG A C 1
ATOM 2352 O O . ARG A 1 302 ? -22.896 0.801 31.070 1.00 51.16 302 ARG A O 1
#

pLDDT: mean 94.2, std 5.82, range [51.16, 98.69]

Radius of gyration: 22.82 Å; Cα contacts (8 Å, |Δi|>4): 570; chains: 1; bounding box: 52×35×65 Å